Protein AF-0000000072265778 (afdb_homodimer)

Organism: Cereibacter sphaeroides (strain ATCC 17023 / DSM 158 / JCM 6121 / CCUG 31486 / LMG 2827 / NBRC 12203 / NCIMB 8253 / ATH 2.4.1.) (NCBI:txid272943)

InterPro domains:
  IPR001845 HTH ArsR-type DNA-binding domain [SM00418] (33-115)
  IPR002577 Helix-turn-helix, HxlR type [PF01638] (37-123)
  IPR002577 Helix-turn-helix, HxlR type [PS51118] (21-127)
  IPR036388 Winged helix-like DNA-binding domain superfamily [G3DSA:1.10.10.10] (25-127)
  IPR036390 Winged helix DNA-binding domain superfamily [SSF46785] (27-123)

Foldseek 3Di:
DDDPPPCPPPPDPVVVVVCQDPNCPHPVNVVVVLCVLQDDDCSVLVLVVQVVPPKAFLVVSPVSDPPDDSVRSVVNQVSNVVVVQKDWDWPPDVVTDIIIHGDPVVVVCVVVVVVVVVVVVVVVVVD/DDDPPPCPVPPDPVVVVVCQDPNCPHPVNVVVVLCVLQDDDCSVLVLVVQVVPPKAFLVVSPVSDPPDDSVRSVVNQVSNVVVVQKDWDWPPDVVTDIIIHGDPVVVVCVVVVVVVVVVVVVVVVVD

Sequence (254 aa):
MMDPSRTHKKVPVAELDRSACLGPDGAVAQVARCLKMISGRWKLPILFRLYADGMQRSSLLLRDIPDVSQKMLTQHLRELEDDGLVRRTDFGEKPPRVEYRLTDRGEALMPVLLAARQFSEEHDRAVMMDPSRTHKKVPVAELDRSACLGPDGAVAQVARCLKMISGRWKLPILFRLYADGMQRSSLLLRDIPDVSQKMLTQHLRELEDDGLVRRTDFGEKPPRVEYRLTDRGEALMPVLLAARQFSEEHDRAV

pLDDT: mean 85.02, std 20.23, range [30.31, 98.44]

Nearest PDB structures (foldseek):
  1z7u-assembly1_B  TM=9.572E-01  e=1.491E-08  Enterococcus faecalis V583
  7bze-assembly1_A-2  TM=9.303E-01  e=4.591E-08  Bacillus subtilis subsp. subtilis str. 168
  2hzt-assembly1_B  TM=8.847E-01  e=6.274E-08  Bacillus subtilis
  4a5n-assembly2_D  TM=9.188E-01  e=8.574E-08  Bacillus subtilis
  7bzg-assembly3_J  TM=8.133E-01  e=3.576E-08  Bacillus subtilis subsp. subtilis str. 168

Structure (mmCIF, N/CA/C/O backbone):
data_AF-0000000072265778-model_v1
#
loop_
_entity.id
_entity.type
_entity.pdbx_description
1 polymer 'Transcriptional regulator, HxlR family'
#
loop_
_atom_site.group_PDB
_atom_site.id
_atom_site.type_symbol
_atom_site.label_atom_id
_atom_site.label_alt_id
_atom_site.label_comp_id
_atom_site.label_asym_id
_atom_site.label_entity_id
_atom_site.label_seq_id
_atom_site.pdbx_PDB_ins_code
_atom_site.Cartn_x
_atom_site.Cartn_y
_atom_site.Cartn_z
_atom_site.occupancy
_atom_site.B_iso_or_equiv
_atom_site.auth_seq_id
_atom_site.auth_comp_id
_atom_site.auth_asym_id
_atom_site.auth_atom_id
_atom_site.pdbx_PDB_model_num
ATOM 1 N N . MET A 1 1 ? 42.219 -33.406 -25.141 1 30.69 1 MET A N 1
ATOM 2 C CA . MET A 1 1 ? 41.812 -32.719 -23.922 1 30.69 1 MET A CA 1
ATOM 3 C C . MET A 1 1 ? 40.656 -31.75 -24.188 1 30.69 1 MET A C 1
ATOM 5 O O . MET A 1 1 ? 40.781 -30.859 -25.016 1 30.69 1 MET A O 1
ATOM 9 N N . MET A 1 2 ? 39.344 -32.219 -24.094 1 33.22 2 MET A N 1
ATOM 10 C CA . MET A 1 2 ? 38.125 -31.578 -24.562 1 33.22 2 MET A CA 1
ATOM 11 C C . MET A 1 2 ? 37.844 -30.281 -23.797 1 33.22 2 MET A C 1
ATOM 13 O O . MET A 1 2 ? 38.125 -30.188 -22.609 1 33.22 2 MET A O 1
ATOM 17 N N . ASP A 1 3 ? 37.938 -29.062 -24.375 1 36.84 3 ASP A N 1
ATOM 18 C CA . ASP A 1 3 ? 37.812 -27.688 -23.859 1 36.84 3 ASP A CA 1
ATOM 19 C C . ASP A 1 3 ? 36.438 -27.484 -23.172 1 36.84 3 ASP A C 1
ATOM 21 O O . ASP A 1 3 ? 35.406 -27.75 -23.766 1 36.84 3 ASP A O 1
ATOM 25 N N . PRO A 1 4 ? 36.219 -27.719 -21.766 1 38.94 4 PRO A N 1
ATOM 26 C CA . PRO A 1 4 ? 35.031 -27.531 -20.938 1 38.94 4 PRO A CA 1
ATOM 27 C C . PRO A 1 4 ? 34.406 -26.156 -21.094 1 38.94 4 PRO A C 1
ATOM 29 O O . PRO A 1 4 ? 33.594 -25.734 -20.266 1 38.94 4 PRO A O 1
ATOM 32 N N . SER A 1 5 ? 34.844 -25.359 -21.938 1 34.22 5 SER A N 1
ATOM 33 C CA . SER A 1 5 ? 34.5 -23.938 -21.984 1 34.22 5 SER A CA 1
ATOM 34 C C . SER A 1 5 ? 32.969 -23.75 -22.078 1 34.22 5 SER A C 1
ATOM 36 O O . SER A 1 5 ? 32.469 -22.641 -21.906 1 34.22 5 SER A O 1
ATOM 38 N N . ARG A 1 6 ? 32.219 -24.531 -22.844 1 30.88 6 ARG A N 1
ATOM 39 C CA . ARG A 1 6 ? 30.938 -24.109 -23.406 1 30.88 6 ARG A CA 1
ATOM 40 C C . ARG A 1 6 ? 29.859 -24.078 -22.312 1 30.88 6 ARG A C 1
ATOM 42 O O . ARG A 1 6 ? 28.672 -24.078 -22.625 1 30.88 6 ARG A O 1
ATOM 49 N N . THR A 1 7 ? 30.094 -24.453 -21.047 1 30.34 7 THR A N 1
ATOM 50 C CA . THR A 1 7 ? 28.906 -24.547 -20.203 1 30.34 7 THR A CA 1
ATOM 51 C C . THR A 1 7 ? 28.25 -23.172 -20.047 1 30.34 7 THR A C 1
ATOM 53 O O . THR A 1 7 ? 28.641 -22.391 -19.188 1 30.34 7 THR A O 1
ATOM 56 N N . HIS A 1 8 ? 28.172 -22.359 -21 1 30.31 8 HIS A N 1
ATOM 57 C CA . HIS A 1 8 ? 27.359 -21.156 -20.875 1 30.31 8 HIS A CA 1
ATOM 58 C C . HIS A 1 8 ? 26 -21.484 -20.25 1 30.31 8 HIS A C 1
ATOM 60 O O . HIS A 1 8 ? 25.078 -21.859 -20.969 1 30.31 8 HIS A O 1
ATOM 66 N N . LYS A 1 9 ? 26.031 -22.078 -19.125 1 33.75 9 LYS A N 1
ATOM 67 C CA . LYS A 1 9 ? 24.781 -22.359 -18.422 1 33.75 9 LYS A CA 1
ATOM 68 C C . LYS A 1 9 ? 23.797 -21.219 -18.562 1 33.75 9 LYS A C 1
ATOM 70 O O . LYS A 1 9 ? 24.125 -20.062 -18.234 1 33.75 9 LYS A O 1
ATOM 75 N N . LYS A 1 10 ? 22.812 -21.156 -19.5 1 36.16 10 LYS A N 1
ATOM 76 C CA . LYS A 1 10 ? 21.641 -20.312 -19.688 1 36.16 10 LYS A CA 1
ATOM 77 C C . LYS A 1 10 ? 21.047 -19.891 -18.344 1 36.16 10 LYS A C 1
ATOM 79 O O . LYS A 1 10 ? 20.656 -20.734 -17.531 1 36.16 10 LYS A O 1
ATOM 84 N N . VAL A 1 11 ? 21.625 -19.016 -17.609 1 40.12 11 VAL A N 1
ATOM 85 C CA . VAL A 1 11 ? 20.906 -18.344 -16.516 1 40.12 11 VAL A CA 1
ATOM 86 C C . VAL A 1 11 ? 19.438 -18.172 -16.891 1 40.12 11 VAL A C 1
ATOM 88 O O . VAL A 1 11 ? 19.109 -17.469 -17.844 1 40.12 11 VAL A O 1
ATOM 91 N N . PRO A 1 12 ? 18.5 -19.109 -16.891 1 38.66 12 PRO A N 1
ATOM 92 C CA . PRO A 1 12 ? 17.141 -19.078 -17.453 1 38.66 12 PRO A CA 1
ATOM 93 C C . PRO A 1 12 ? 16.438 -17.75 -17.188 1 38.66 12 PRO A C 1
ATOM 95 O O . PRO A 1 12 ? 16.656 -17.109 -16.156 1 38.66 12 PRO A O 1
ATOM 98 N N . VAL A 1 13 ? 16.016 -16.984 -18.297 1 42.56 13 VAL A N 1
ATOM 99 C CA . VAL A 1 13 ? 15.156 -15.812 -18.328 1 42.56 13 VAL A CA 1
ATOM 100 C C . VAL A 1 13 ? 14.281 -15.781 -17.078 1 42.56 13 VAL A C 1
ATOM 102 O O . VAL A 1 13 ? 13.898 -14.703 -16.609 1 42.56 13 VAL A O 1
ATOM 105 N N . ALA A 1 14 ? 13.992 -17.016 -16.703 1 53.72 14 ALA A N 1
ATOM 106 C CA . ALA A 1 14 ? 13.094 -17.172 -15.562 1 53.72 14 ALA A CA 1
ATOM 107 C C . ALA A 1 14 ? 13.742 -16.641 -14.281 1 53.72 14 ALA A C 1
ATOM 109 O O . ALA A 1 14 ? 13.07 -16.047 -13.438 1 53.72 14 ALA A O 1
ATOM 110 N N . GLU A 1 15 ? 15.109 -16.969 -14.141 1 53.69 15 GLU A N 1
ATOM 111 C CA . GLU A 1 15 ? 15.797 -16.547 -12.93 1 53.69 15 GLU A CA 1
ATOM 112 C C . GLU A 1 15 ? 15.953 -15.023 -12.891 1 53.69 15 GLU A C 1
ATOM 114 O O . GLU A 1 15 ? 15.773 -14.398 -11.844 1 53.69 15 GLU A O 1
ATOM 119 N N . LEU A 1 16 ? 16.531 -14.484 -14 1 52.44 16 LEU A N 1
ATOM 120 C CA . LEU A 1 16 ? 16.656 -13.031 -14.078 1 52.44 16 LEU A CA 1
ATOM 121 C C . LEU A 1 16 ? 15.32 -12.359 -13.781 1 52.44 16 LEU A C 1
ATOM 123 O O . LEU A 1 16 ? 15.266 -11.344 -13.086 1 52.44 16 LEU A O 1
ATOM 127 N N . ASP A 1 17 ? 14.375 -13.109 -14.281 1 62.78 17 ASP A N 1
ATOM 128 C CA . ASP A 1 17 ? 13.039 -12.562 -14.055 1 62.78 17 ASP A CA 1
ATOM 129 C C . ASP A 1 17 ? 12.633 -12.695 -12.586 1 62.78 17 ASP A C 1
ATOM 131 O O . ASP A 1 17 ? 12.078 -11.758 -12.008 1 62.78 17 ASP A O 1
ATOM 135 N N . ARG A 1 18 ? 13.367 -13.742 -12.094 1 73.75 18 ARG A N 1
ATOM 136 C CA . ARG A 1 18 ? 13.023 -13.961 -10.695 1 73.75 18 ARG A CA 1
ATOM 137 C C . ARG A 1 18 ? 13.703 -12.938 -9.789 1 73.75 18 ARG A C 1
ATOM 139 O O . ARG A 1 18 ? 13.094 -12.414 -8.859 1 73.75 18 ARG A O 1
ATOM 146 N N . SER A 1 19 ? 15.039 -12.758 -10.117 1 75.81 19 SER A N 1
ATOM 147 C CA . SER A 1 19 ? 15.766 -11.773 -9.32 1 75.81 19 SER A CA 1
ATOM 148 C C . SER A 1 19 ? 15.172 -10.375 -9.492 1 75.81 19 SER A C 1
ATOM 150 O O . SER A 1 19 ? 15.117 -9.602 -8.531 1 75.81 19 SER A O 1
ATOM 152 N N . ALA A 1 20 ? 14.719 -10.133 -10.633 1 79.44 20 ALA A N 1
ATOM 153 C CA . ALA A 1 20 ? 14.102 -8.836 -10.914 1 79.44 20 ALA A CA 1
ATOM 154 C C . ALA A 1 20 ? 12.789 -8.68 -10.156 1 79.44 20 ALA A C 1
ATOM 156 O O . ALA A 1 20 ? 12.414 -7.566 -9.781 1 79.44 20 ALA A O 1
ATOM 157 N N . CYS A 1 21 ? 12.281 -9.766 -9.859 1 85.62 21 CYS A N 1
ATOM 158 C CA . CYS A 1 21 ? 10.977 -9.703 -9.203 1 85.62 21 CYS A CA 1
ATOM 159 C C . CYS A 1 21 ? 11.109 -9.898 -7.699 1 85.62 21 CYS A C 1
ATOM 161 O O . CYS A 1 21 ? 10.594 -9.102 -6.918 1 85.62 21 CYS A O 1
ATOM 163 N N . LEU A 1 22 ? 11.953 -10.906 -7.328 1 87.56 22 LEU A N 1
ATOM 164 C CA . LEU A 1 22 ? 11.898 -11.344 -5.938 1 87.56 22 LEU A CA 1
ATOM 165 C C . LEU A 1 22 ? 13.211 -11.055 -5.223 1 87.56 22 LEU A C 1
ATOM 167 O O . LEU A 1 22 ? 13.336 -11.297 -4.02 1 87.56 22 LEU A O 1
ATOM 171 N N . GLY A 1 23 ? 14.148 -10.57 -5.949 1 83.94 23 GLY A N 1
ATOM 172 C CA . GLY A 1 23 ? 15.422 -10.219 -5.348 1 83.94 23 GLY A CA 1
ATOM 173 C C . GLY A 1 23 ? 15.32 -9.047 -4.387 1 83.94 23 GLY A C 1
ATOM 174 O O . GLY A 1 23 ? 14.258 -8.438 -4.25 1 83.94 23 GLY A O 1
ATOM 175 N N . PRO A 1 24 ? 16.438 -8.688 -3.631 1 84.5 24 PRO A N 1
ATOM 176 C CA . PRO A 1 24 ? 16.438 -7.605 -2.641 1 84.5 24 PRO A CA 1
ATOM 177 C C . PRO A 1 24 ? 16.125 -6.246 -3.252 1 84.5 24 PRO A C 1
ATOM 179 O O . PRO A 1 24 ? 15.594 -5.367 -2.564 1 84.5 24 PRO A O 1
ATOM 182 N N . ASP A 1 25 ? 16.391 -6.074 -4.453 1 85.5 25 ASP A N 1
ATOM 183 C CA . ASP A 1 25 ? 16.062 -4.82 -5.133 1 85.5 25 ASP A CA 1
ATOM 184 C C . ASP A 1 25 ? 15.031 -5.035 -6.23 1 85.5 25 ASP A C 1
ATOM 186 O O . ASP A 1 25 ? 14.906 -4.219 -7.145 1 85.5 25 ASP A O 1
ATOM 190 N N . GLY A 1 26 ? 14.367 -6.172 -6.086 1 90 26 GLY A N 1
ATOM 191 C CA . GLY A 1 26 ? 13.367 -6.5 -7.094 1 90 26 GLY A CA 1
ATOM 192 C C . GLY A 1 26 ? 12.062 -5.762 -6.902 1 90 26 GLY A C 1
ATOM 193 O O . GLY A 1 26 ? 11.938 -4.918 -6.008 1 90 26 GLY A O 1
ATOM 194 N N . ALA A 1 27 ? 11.133 -6.051 -7.758 1 91.06 27 ALA A N 1
ATOM 195 C CA . ALA A 1 27 ? 9.836 -5.379 -7.777 1 91.06 27 ALA A CA 1
ATOM 196 C C . ALA A 1 27 ? 9.117 -5.531 -6.441 1 91.06 27 ALA A C 1
ATOM 198 O O . ALA A 1 27 ? 8.594 -4.555 -5.898 1 91.06 27 ALA A O 1
ATOM 199 N N . VAL A 1 28 ? 9.164 -6.703 -5.859 1 93.5 28 VAL A N 1
ATOM 200 C CA . VAL A 1 28 ? 8.469 -6.973 -4.605 1 93.5 28 VAL A CA 1
ATOM 201 C C . VAL A 1 28 ? 9.086 -6.145 -3.484 1 93.5 28 VAL A C 1
ATOM 203 O O . VAL A 1 28 ? 8.367 -5.516 -2.703 1 93.5 28 VAL A O 1
ATOM 206 N N . ALA A 1 29 ? 10.375 -6.133 -3.463 1 93.31 29 ALA A N 1
ATOM 207 C CA . ALA A 1 29 ? 11.07 -5.371 -2.428 1 93.31 29 ALA A CA 1
ATOM 208 C C . ALA A 1 29 ? 10.773 -3.879 -2.553 1 93.31 29 ALA A C 1
ATOM 210 O O . ALA A 1 29 ? 10.578 -3.193 -1.547 1 93.31 29 ALA A O 1
ATOM 211 N N . GLN A 1 30 ? 10.766 -3.395 -3.723 1 93.56 30 GLN A N 1
ATOM 212 C CA . GLN A 1 30 ? 10.531 -1.975 -3.965 1 93.56 30 GLN A CA 1
ATOM 213 C C . GLN A 1 30 ? 9.109 -1.582 -3.564 1 93.56 30 GLN A C 1
ATOM 215 O O . GLN A 1 30 ? 8.906 -0.575 -2.881 1 93.56 30 GLN A O 1
ATOM 220 N N . VAL A 1 31 ? 8.172 -2.383 -3.971 1 95.75 31 VAL A N 1
ATOM 221 C CA . VAL A 1 31 ? 6.793 -2.1 -3.598 1 95.75 31 VAL A CA 1
ATOM 222 C C . VAL A 1 31 ? 6.637 -2.197 -2.082 1 95.75 31 VAL A C 1
ATOM 224 O O . VAL A 1 31 ? 5.996 -1.345 -1.463 1 95.75 31 VAL A O 1
ATOM 227 N N . ALA A 1 32 ? 7.258 -3.176 -1.507 1 94.44 32 ALA A N 1
ATOM 228 C CA . ALA A 1 32 ? 7.184 -3.361 -0.06 1 94.44 32 ALA A CA 1
ATOM 229 C C . ALA A 1 32 ? 7.762 -2.156 0.678 1 94.44 32 ALA A C 1
ATOM 231 O O . ALA A 1 32 ? 7.234 -1.742 1.712 1 94.44 32 ALA A O 1
ATOM 232 N N . ARG A 1 33 ? 8.812 -1.64 0.206 1 93.44 33 ARG A N 1
ATOM 233 C CA . ARG A 1 33 ? 9.414 -0.447 0.794 1 93.44 33 ARG A CA 1
ATOM 234 C C . ARG A 1 33 ? 8.445 0.731 0.75 1 93.44 33 ARG A C 1
ATOM 236 O O . ARG A 1 33 ? 8.312 1.467 1.73 1 93.44 33 ARG A O 1
ATOM 243 N N . CYS A 1 34 ? 7.84 0.884 -0.368 1 94.75 34 CYS A N 1
ATOM 244 C CA . CYS A 1 34 ? 6.852 1.946 -0.51 1 94.75 34 CYS A CA 1
ATOM 245 C C . CYS A 1 34 ? 5.715 1.772 0.493 1 94.75 34 CYS A C 1
ATOM 247 O O . CYS A 1 34 ? 5.34 2.721 1.183 1 94.75 34 CYS A O 1
ATOM 249 N N . LEU A 1 35 ? 5.227 0.555 0.593 1 94.38 35 LEU A N 1
ATOM 250 C CA . LEU A 1 35 ? 4.129 0.254 1.508 1 94.38 35 LEU A CA 1
ATOM 251 C C . LEU A 1 35 ? 4.547 0.502 2.953 1 94.38 35 LEU A C 1
ATOM 253 O O . LEU A 1 35 ? 3.764 1.033 3.746 1 94.38 35 LEU A O 1
ATOM 257 N N . LYS A 1 36 ? 5.719 0.218 3.229 1 93.62 36 LYS A N 1
ATOM 258 C CA . LYS A 1 36 ? 6.223 0.407 4.586 1 93.62 36 LYS A CA 1
ATOM 259 C C . LYS A 1 36 ? 6.238 1.885 4.969 1 93.62 36 LYS A C 1
ATOM 261 O O . LYS A 1 36 ? 5.926 2.24 6.105 1 93.62 36 LYS A O 1
ATOM 266 N N . MET A 1 37 ? 6.547 2.723 4.098 1 94.75 37 MET A N 1
ATOM 267 C CA . MET A 1 37 ? 6.645 4.16 4.344 1 94.75 37 MET A CA 1
ATOM 268 C C . MET A 1 37 ? 5.285 4.742 4.711 1 94.75 37 MET A C 1
ATOM 270 O O . MET A 1 37 ? 5.207 5.758 5.406 1 94.75 37 MET A O 1
ATOM 274 N N . ILE A 1 38 ? 4.238 4.012 4.223 1 94.94 38 ILE A N 1
ATOM 275 C CA . ILE A 1 38 ? 2.924 4.613 4.418 1 94.94 38 ILE A CA 1
ATOM 276 C C . ILE A 1 38 ? 2.086 3.734 5.344 1 94.94 38 ILE A C 1
ATOM 278 O O . ILE A 1 38 ? 0.88 3.951 5.492 1 94.94 38 ILE A O 1
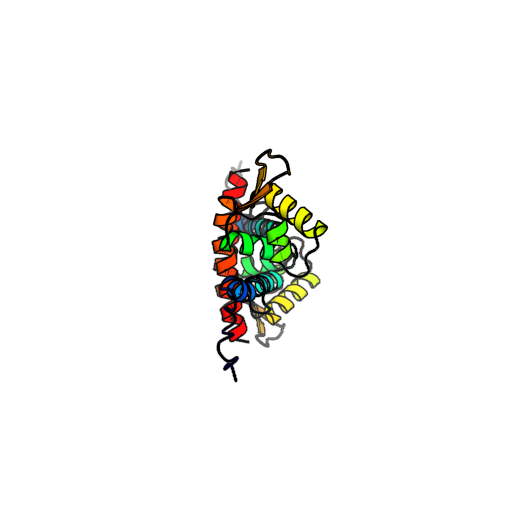ATOM 282 N N . SER A 1 39 ? 2.811 2.754 5.84 1 93 39 SER A N 1
ATOM 283 C CA . SER A 1 39 ? 2.131 1.896 6.805 1 93 39 SER A CA 1
ATOM 284 C C . SER A 1 39 ? 1.983 2.59 8.156 1 93 39 SER A C 1
ATOM 286 O O . SER A 1 39 ? 2.922 3.223 8.641 1 93 39 SER A O 1
ATOM 288 N N . GLY A 1 40 ? 0.795 2.572 8.703 1 93.5 40 GLY A N 1
ATOM 289 C CA . GLY A 1 40 ? 0.424 3.25 9.93 1 93.5 40 GLY A CA 1
ATOM 290 C C . GLY A 1 40 ? -0.922 3.943 9.852 1 93.5 40 GLY A C 1
ATOM 291 O O . GLY A 1 40 ? -1.265 4.527 8.82 1 93.5 40 GLY A O 1
ATOM 292 N N . ARG A 1 41 ? -1.601 3.883 10.898 1 93.31 41 ARG A N 1
ATOM 293 C CA . ARG A 1 41 ? -2.994 4.312 10.914 1 93.31 41 ARG A CA 1
ATOM 294 C C . ARG A 1 41 ? -3.119 5.785 10.539 1 93.31 41 ARG A C 1
ATOM 296 O O . ARG A 1 41 ? -4.094 6.184 9.891 1 93.31 41 ARG A O 1
ATOM 303 N N . TRP A 1 42 ? -2.117 6.508 10.836 1 97.12 42 TRP A N 1
ATOM 304 C CA . TRP A 1 42 ? -2.307 7.953 10.773 1 97.12 42 TRP A CA 1
ATOM 305 C C . TRP A 1 42 ? -1.519 8.555 9.609 1 97.12 42 TRP A C 1
ATOM 307 O O . TRP A 1 42 ? -1.67 9.734 9.289 1 97.12 42 TRP A O 1
ATOM 317 N N . LYS A 1 43 ? -0.731 7.75 8.93 1 97.25 43 LYS A N 1
ATOM 318 C CA . LYS A 1 43 ? 0.147 8.289 7.898 1 97.25 43 LYS A CA 1
ATOM 319 C C . LYS A 1 43 ? -0.648 8.711 6.668 1 97.25 43 LYS A C 1
ATOM 321 O O . LYS A 1 43 ? -0.402 9.781 6.098 1 97.25 43 LYS A O 1
ATOM 326 N N . LEU A 1 44 ? -1.595 7.938 6.293 1 97.06 44 LEU A N 1
ATOM 327 C CA . LEU A 1 44 ? -2.391 8.297 5.125 1 97.06 44 LEU A CA 1
ATOM 328 C C . LEU A 1 44 ? -3.23 9.539 5.398 1 97.06 44 LEU A C 1
ATOM 330 O O . LEU A 1 44 ? -3.23 10.484 4.602 1 97.06 44 LEU A O 1
ATOM 334 N N . PRO A 1 45 ? -3.926 9.641 6.543 1 96.5 45 PRO A N 1
ATOM 335 C CA . PRO A 1 45 ? -4.652 10.875 6.832 1 96.5 45 PRO A CA 1
ATOM 336 C C . PRO A 1 45 ? -3.75 12.109 6.824 1 96.5 45 PRO A C 1
ATOM 338 O O . PRO A 1 45 ? -4.125 13.156 6.285 1 96.5 45 PRO A O 1
ATOM 341 N N . ILE A 1 46 ? -2.576 11.938 7.363 1 97.31 46 ILE A N 1
ATOM 342 C CA . ILE A 1 46 ? -1.627 13.047 7.414 1 97.31 46 ILE A CA 1
ATOM 343 C C . ILE A 1 46 ? -1.228 13.445 5.996 1 97.31 46 ILE A C 1
ATOM 345 O O . ILE A 1 46 ? -1.285 14.625 5.637 1 97.31 46 ILE A O 1
ATOM 349 N N . LEU A 1 47 ? -0.878 12.492 5.195 1 97.38 47 LEU A N 1
ATOM 350 C CA . LEU A 1 47 ? -0.426 12.75 3.834 1 97.38 47 LEU A CA 1
ATOM 351 C C . LEU A 1 47 ? -1.521 13.422 3.014 1 97.38 47 LEU A C 1
ATOM 353 O O . LEU A 1 47 ? -1.256 14.391 2.293 1 97.38 47 LEU A O 1
ATOM 357 N N . PHE A 1 48 ? -2.717 12.969 3.146 1 95.69 48 PHE A N 1
ATOM 358 C CA . PHE A 1 48 ? -3.805 13.523 2.348 1 95.69 48 PHE A CA 1
ATOM 359 C C . PHE A 1 48 ? -4.152 14.93 2.809 1 95.69 48 PHE A C 1
ATOM 361 O O . PHE A 1 48 ? -4.512 15.781 1.996 1 95.69 48 PHE A O 1
ATOM 368 N N . ARG A 1 49 ? -4.082 15.18 4.082 1 94.5 49 ARG A N 1
ATOM 369 C CA . ARG A 1 49 ? -4.34 16.531 4.578 1 94.5 49 ARG A CA 1
ATOM 370 C C . ARG A 1 49 ? -3.275 17.5 4.09 1 94.5 49 ARG A C 1
ATOM 372 O O . ARG A 1 49 ? -3.596 18.609 3.643 1 94.5 49 ARG A O 1
ATOM 379 N N . LEU A 1 50 ? -2.041 17.062 4.129 1 95.88 50 LEU A N 1
ATOM 380 C CA . LEU A 1 50 ? -0.957 17.922 3.66 1 95.88 50 LEU A CA 1
ATOM 381 C C . LEU A 1 50 ? -1.045 18.125 2.152 1 95.88 50 LEU A C 1
ATOM 383 O O . LEU A 1 50 ? -0.707 19.203 1.65 1 95.88 50 LEU A O 1
ATOM 387 N N . TYR A 1 51 ? -1.476 17.125 1.508 1 94.44 51 TYR A N 1
ATOM 388 C CA . TYR A 1 51 ? -1.646 17.219 0.062 1 94.44 51 TYR A CA 1
ATOM 389 C C . TYR A 1 51 ? -2.746 18.219 -0.292 1 94.44 51 TYR A C 1
ATOM 391 O O . TYR A 1 51 ? -2.596 19.016 -1.22 1 94.44 51 TYR A O 1
ATOM 399 N N . ALA A 1 52 ? -3.797 18.219 0.418 1 90.81 52 ALA A N 1
ATOM 400 C CA . ALA A 1 52 ? -4.965 19.062 0.137 1 90.81 52 ALA A CA 1
ATOM 401 C C . ALA A 1 52 ? -4.723 20.5 0.556 1 90.81 52 ALA A C 1
ATOM 403 O O . ALA A 1 52 ? -5.086 21.438 -0.167 1 90.81 52 ALA A O 1
ATOM 404 N N . ASP A 1 53 ? -4.059 20.719 1.718 1 89.12 53 ASP A N 1
ATOM 405 C CA . ASP A 1 53 ? -4.051 22.047 2.32 1 89.12 53 ASP A CA 1
ATOM 406 C C . ASP A 1 53 ? -2.652 22.656 2.285 1 89.12 53 ASP A C 1
ATOM 408 O O . ASP A 1 53 ? -2.473 23.828 2.621 1 89.12 53 ASP A O 1
ATOM 412 N N . GLY A 1 54 ? -1.768 21.812 1.814 1 90.88 54 GLY A N 1
ATOM 413 C CA . GLY A 1 54 ? -0.408 22.312 1.789 1 90.88 54 GLY A CA 1
ATOM 414 C C . GLY A 1 54 ? 0.253 22.328 3.154 1 90.88 54 GLY A C 1
ATOM 415 O O . GLY A 1 54 ? 0.128 21.359 3.914 1 90.88 54 GLY A O 1
ATOM 416 N N . MET A 1 55 ? 0.88 23.422 3.453 1 89.31 55 MET A N 1
ATOM 417 C CA . MET A 1 55 ? 1.617 23.547 4.707 1 89.31 55 MET A CA 1
ATOM 418 C C . MET A 1 55 ? 0.663 23.672 5.891 1 89.31 55 MET A C 1
ATOM 420 O O . MET A 1 55 ? -0.287 24.453 5.84 1 89.31 55 MET A O 1
ATOM 424 N N . GLN A 1 56 ? 0.938 22.859 7.02 1 93.25 56 GLN A N 1
ATOM 425 C CA . GLN A 1 56 ? 0.063 22.875 8.188 1 93.25 56 GLN A CA 1
ATOM 426 C C . GLN A 1 56 ? 0.867 22.781 9.477 1 93.25 56 GLN A C 1
ATOM 428 O O . GLN A 1 56 ? 1.908 22.125 9.516 1 93.25 56 GLN A O 1
ATOM 433 N N . ARG A 1 57 ? 0.332 23.438 10.445 1 94.56 57 ARG A N 1
ATOM 434 C CA . ARG A 1 57 ? 0.875 23.234 11.781 1 94.56 57 ARG A CA 1
ATOM 435 C C . ARG A 1 57 ? 0.299 21.969 12.43 1 94.56 57 ARG A C 1
ATOM 437 O O . ARG A 1 57 ? -0.748 21.484 12.008 1 94.56 57 ARG A O 1
ATOM 444 N N . SER A 1 58 ? 1.054 21.469 13.453 1 95.06 58 SER A N 1
ATOM 445 C CA . SER A 1 58 ? 0.625 20.25 14.141 1 95.06 58 SER A CA 1
ATOM 446 C C . SER A 1 58 ? -0.761 20.422 14.75 1 95.06 58 SER A C 1
ATOM 448 O O . SER A 1 58 ? -1.567 19.484 14.742 1 95.06 58 SER A O 1
ATOM 450 N N . SER A 1 59 ? -1.045 21.625 15.227 1 94.38 59 SER A N 1
ATOM 451 C CA . SER A 1 59 ? -2.334 21.891 15.859 1 94.38 59 SER A CA 1
ATOM 452 C C . SER A 1 59 ? -3.477 21.766 14.852 1 94.38 59 SER A C 1
ATOM 454 O O . SER A 1 59 ? -4.535 21.219 15.18 1 94.38 59 SER A O 1
ATOM 456 N N . LEU A 1 60 ? -3.291 22.234 13.68 1 93.19 60 LEU A N 1
ATOM 457 C CA . LEU A 1 60 ? -4.305 22.141 12.633 1 93.19 60 LEU A CA 1
ATOM 458 C C . LEU A 1 60 ? -4.484 20.688 12.188 1 93.19 60 LEU A C 1
ATOM 460 O O . LEU A 1 60 ? -5.609 20.234 11.969 1 93.19 60 LEU A O 1
ATOM 464 N N . LEU A 1 61 ? -3.4 19.953 12.047 1 95.25 61 LEU A N 1
ATOM 465 C CA . LEU A 1 61 ? -3.486 18.531 11.711 1 95.25 61 LEU A CA 1
ATOM 466 C C . LEU A 1 61 ? -4.258 17.766 12.773 1 95.25 61 LEU A C 1
ATOM 468 O O . LEU A 1 61 ? -5.105 16.922 12.445 1 95.25 61 LEU A O 1
ATOM 472 N N . LEU A 1 62 ? -3.967 18.094 14.016 1 95.75 62 LEU A N 1
ATOM 473 C CA . LEU A 1 62 ? -4.637 17.438 15.125 1 95.75 62 LEU A CA 1
ATOM 474 C C . LEU A 1 62 ? -6.137 17.703 15.094 1 95.75 62 LEU A C 1
ATOM 476 O O . LEU A 1 62 ? -6.938 16.797 15.359 1 95.75 62 LEU A O 1
ATOM 480 N N . ARG A 1 63 ? -6.512 18.859 14.719 1 92.94 63 ARG A N 1
ATOM 481 C CA . ARG A 1 63 ? -7.914 19.25 14.633 1 92.94 63 ARG A CA 1
ATOM 482 C C . ARG A 1 63 ? -8.602 18.562 13.461 1 92.94 63 ARG A C 1
ATOM 484 O O . ARG A 1 63 ? -9.75 18.125 13.57 1 92.94 63 ARG A O 1
ATOM 491 N N . ASP A 1 64 ? -7.871 18.438 12.375 1 91.25 64 ASP A N 1
ATOM 492 C CA . ASP A 1 64 ? -8.461 18.016 11.102 1 91.25 64 ASP A CA 1
ATOM 493 C C . ASP A 1 64 ? -8.484 16.5 10.984 1 91.25 64 ASP A C 1
ATOM 495 O O . ASP A 1 64 ? -9.164 15.945 10.117 1 91.25 64 ASP A O 1
ATOM 499 N N . ILE A 1 65 ? -7.75 15.781 11.789 1 93.62 65 ILE A N 1
ATOM 500 C CA . ILE A 1 65 ? -7.719 14.328 11.789 1 93.62 65 ILE A CA 1
ATOM 501 C C . ILE A 1 65 ? -8.367 13.789 13.062 1 93.62 65 ILE A C 1
ATOM 503 O O . ILE A 1 65 ? -7.699 13.648 14.086 1 93.62 65 ILE A O 1
ATOM 507 N N . PRO A 1 66 ? -9.594 13.398 12.875 1 90.56 66 PRO A N 1
ATOM 508 C CA . PRO A 1 66 ? -10.32 12.961 14.078 1 90.56 66 PRO A CA 1
ATOM 509 C C . PRO A 1 66 ? -9.711 11.711 14.703 1 90.56 66 PRO A C 1
ATOM 511 O O . PRO A 1 66 ? -9.242 10.82 13.984 1 90.56 66 PRO A O 1
ATOM 514 N N . ASP A 1 67 ? -9.656 11.695 16.062 1 93.62 67 ASP A N 1
ATOM 515 C CA . ASP A 1 67 ? -9.352 10.523 16.891 1 93.62 67 ASP A CA 1
ATOM 516 C C . ASP A 1 67 ? -7.84 10.312 17 1 93.62 67 ASP A C 1
ATOM 518 O O . ASP A 1 67 ? -7.387 9.422 17.734 1 93.62 67 ASP A O 1
ATOM 522 N N . VAL A 1 68 ? -7.062 11.109 16.312 1 96.44 68 VAL A N 1
ATOM 523 C CA . VAL A 1 68 ? -5.617 10.969 16.469 1 96.44 68 VAL A CA 1
ATOM 524 C C . VAL A 1 68 ? -5.164 11.648 17.75 1 96.44 68 VAL A C 1
ATOM 526 O O . VAL A 1 68 ? -5.648 12.734 18.094 1 96.44 68 VAL A O 1
ATOM 529 N N . SER A 1 69 ? -4.312 11.055 18.484 1 97.56 69 SER A N 1
ATOM 530 C CA . SER A 1 69 ? -3.688 11.695 19.641 1 97.56 69 SER A CA 1
ATOM 531 C C . SER A 1 69 ? -2.467 12.508 19.219 1 97.56 69 SER A C 1
ATOM 533 O O . SER A 1 69 ? -1.857 12.234 18.188 1 97.56 69 SER A O 1
ATOM 535 N N . GLN A 1 70 ? -2.1 13.406 20.109 1 97.06 70 GLN A N 1
ATOM 536 C CA . GLN A 1 70 ? -0.907 14.219 19.875 1 97.06 70 GLN A CA 1
ATOM 537 C C . GLN A 1 70 ? 0.337 13.336 19.766 1 97.06 70 GLN A C 1
ATOM 539 O O . GLN A 1 70 ? 1.206 13.586 18.922 1 97.06 70 GLN A O 1
ATOM 544 N N . LYS A 1 71 ? 0.398 12.383 20.547 1 98 71 LYS A N 1
ATOM 545 C CA . LYS A 1 71 ? 1.554 11.492 20.547 1 98 71 LYS A CA 1
ATOM 546 C C . LYS A 1 71 ? 1.689 10.766 19.219 1 98 71 LYS A C 1
ATOM 548 O O . LYS A 1 71 ? 2.77 10.742 18.625 1 98 71 LYS A O 1
ATOM 553 N N . MET A 1 72 ? 0.583 10.195 18.766 1 98.31 72 MET A N 1
ATOM 554 C CA . MET A 1 72 ? 0.598 9.422 17.516 1 98.31 72 MET A CA 1
ATOM 555 C C . MET A 1 72 ? 0.826 10.328 16.312 1 98.31 72 MET A C 1
ATOM 557 O O . MET A 1 72 ? 1.511 9.945 15.367 1 98.31 72 MET A O 1
ATOM 561 N N . LEU A 1 73 ? 0.236 11.5 16.359 1 98.06 73 LEU A N 1
ATOM 562 C CA . LEU A 1 73 ? 0.481 12.469 15.297 1 98.06 73 LEU A CA 1
ATOM 563 C C . LEU A 1 73 ? 1.965 12.805 15.195 1 98.06 73 LEU A C 1
ATOM 565 O O . LEU A 1 73 ? 2.555 12.734 14.117 1 98.06 73 LEU A O 1
ATOM 569 N N . THR A 1 74 ? 2.574 13.141 16.312 1 97.81 74 THR A N 1
ATOM 570 C CA . THR A 1 74 ? 3.986 13.5 16.344 1 97.81 74 THR A CA 1
ATOM 571 C C . THR A 1 74 ? 4.855 12.344 15.867 1 97.81 74 THR A C 1
ATOM 573 O O . THR A 1 74 ? 5.777 12.539 15.078 1 97.81 74 THR A O 1
ATOM 576 N N . GLN A 1 75 ? 4.562 11.164 16.297 1 98.38 75 GLN A N 1
ATOM 577 C CA . GLN A 1 75 ? 5.316 9.977 15.914 1 98.38 75 GLN A CA 1
ATOM 578 C C . GLN A 1 75 ? 5.242 9.734 14.406 1 98.38 75 GLN A C 1
ATOM 580 O O . GLN A 1 75 ? 6.266 9.492 13.766 1 98.38 75 GLN A O 1
ATOM 585 N N . HIS A 1 76 ? 4.051 9.852 13.852 1 98.44 76 HIS A N 1
ATOM 586 C CA . HIS A 1 76 ? 3.889 9.562 12.43 1 98.44 76 HIS A CA 1
ATOM 587 C C . HIS A 1 76 ? 4.477 10.68 11.578 1 98.44 76 HIS A C 1
ATOM 589 O O . HIS A 1 76 ? 5.027 10.414 10.5 1 98.44 76 HIS A O 1
ATOM 595 N N . LEU A 1 77 ? 4.41 11.922 12.062 1 98.19 77 LEU A N 1
ATOM 596 C CA . LEU A 1 77 ? 5.066 13.023 11.375 1 98.19 77 LEU A CA 1
ATOM 597 C C . LEU A 1 77 ? 6.578 12.812 11.336 1 98.19 77 LEU A C 1
ATOM 599 O O . LEU A 1 77 ? 7.219 13.031 10.305 1 98.19 77 LEU A O 1
ATOM 603 N N . ARG A 1 78 ? 7.117 12.375 12.438 1 98.19 78 ARG A N 1
ATOM 604 C CA . ARG A 1 78 ? 8.547 12.102 12.5 1 98.19 78 ARG A CA 1
ATOM 605 C C . ARG A 1 78 ? 8.938 10.977 11.547 1 98.19 78 ARG A C 1
ATOM 607 O O . ARG A 1 78 ? 9.938 11.078 10.828 1 98.19 78 ARG A O 1
ATOM 614 N N . GLU A 1 79 ? 8.227 9.914 11.539 1 98.12 79 GLU A N 1
ATOM 615 C CA . GLU A 1 79 ? 8.508 8.789 10.648 1 98.12 79 GLU A CA 1
ATOM 616 C C . GLU A 1 79 ? 8.414 9.211 9.18 1 98.12 79 GLU A C 1
ATOM 618 O O . GLU A 1 79 ? 9.234 8.812 8.359 1 98.12 79 GLU A O 1
ATOM 623 N N . LEU A 1 80 ? 7.395 10.016 8.867 1 98.12 80 LEU A N 1
ATOM 624 C CA . LEU A 1 80 ? 7.227 10.516 7.504 1 98.12 80 LEU A CA 1
ATOM 625 C C . LEU A 1 80 ? 8.375 11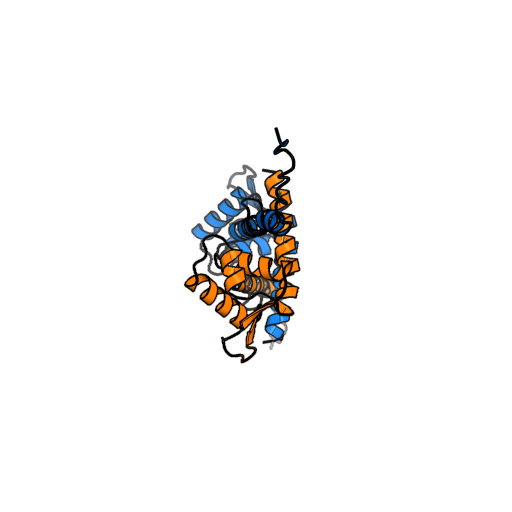.445 7.121 1 98.12 80 LEU A C 1
ATOM 627 O O . LEU A 1 80 ? 8.805 11.469 5.965 1 98.12 80 LEU A O 1
ATOM 631 N N . GLU A 1 81 ? 8.812 12.242 8.094 1 98 81 GLU A N 1
ATOM 632 C CA . GLU A 1 81 ? 9.984 13.086 7.875 1 98 81 GLU A CA 1
ATOM 633 C C . GLU A 1 81 ? 11.234 12.242 7.645 1 98 81 GLU A C 1
ATOM 635 O O . GLU A 1 81 ? 12 12.508 6.719 1 98 81 GLU A O 1
ATOM 640 N N . ASP A 1 82 ? 11.438 11.195 8.461 1 97 82 ASP A N 1
ATOM 641 C CA . ASP A 1 82 ? 12.594 10.305 8.352 1 97 82 ASP A CA 1
ATOM 642 C C . ASP A 1 82 ? 12.609 9.602 6.988 1 97 82 ASP A C 1
ATOM 644 O O . ASP A 1 82 ? 13.68 9.336 6.438 1 97 82 ASP A O 1
ATOM 648 N N . ASP A 1 83 ? 11.461 9.359 6.441 1 96.06 83 ASP A N 1
ATOM 649 C CA . ASP A 1 83 ? 11.344 8.688 5.145 1 96.06 83 ASP A CA 1
ATOM 650 C C . ASP A 1 83 ? 11.43 9.695 4 1 96.06 83 ASP A C 1
ATOM 652 O O . ASP A 1 83 ? 11.344 9.32 2.83 1 96.06 83 ASP A O 1
ATOM 656 N N . GLY A 1 84 ? 11.484 10.969 4.348 1 96.38 84 GLY A N 1
ATOM 657 C CA . GLY A 1 84 ? 11.68 12.016 3.361 1 96.38 84 GLY A CA 1
ATOM 658 C C . GLY A 1 84 ? 10.391 12.43 2.668 1 96.38 84 GLY A C 1
ATOM 659 O O . GLY A 1 84 ? 10.43 13.062 1.614 1 96.38 84 GLY A O 1
ATOM 660 N N . LEU A 1 85 ? 9.266 12.094 3.24 1 97.75 85 LEU A N 1
ATOM 661 C CA . LEU A 1 85 ? 7.98 12.375 2.607 1 97.75 85 LEU A CA 1
ATOM 662 C C . LEU A 1 85 ? 7.418 13.711 3.094 1 97.75 85 LEU A C 1
ATOM 664 O O . LEU A 1 85 ? 6.656 14.367 2.379 1 97.75 85 LEU A O 1
ATOM 668 N N . VAL A 1 86 ? 7.777 14.133 4.324 1 98.25 86 VAL A N 1
ATOM 669 C CA . VAL A 1 86 ? 7.293 15.352 4.961 1 98.25 86 VAL A CA 1
ATOM 670 C C . VAL A 1 86 ? 8.477 16.188 5.434 1 98.25 86 VAL A C 1
ATOM 672 O O . VAL A 1 86 ? 9.477 15.656 5.914 1 98.25 86 VAL A O 1
ATOM 675 N N . ARG A 1 87 ? 8.336 17.453 5.246 1 98.19 87 ARG A N 1
ATOM 676 C CA . ARG A 1 87 ? 9.344 18.391 5.727 1 98.19 87 ARG A CA 1
ATOM 677 C C . ARG A 1 87 ? 8.828 19.188 6.93 1 98.19 87 ARG A C 1
ATOM 679 O O . ARG A 1 87 ? 7.719 19.719 6.902 1 98.19 87 ARG A O 1
ATOM 686 N N . ARG A 1 88 ? 9.547 19.109 7.941 1 97.5 88 ARG A N 1
ATOM 687 C CA . ARG A 1 88 ? 9.305 19.938 9.125 1 97.5 88 ARG A CA 1
ATOM 688 C C . ARG A 1 88 ? 10.094 21.234 9.062 1 97.5 88 ARG A C 1
ATOM 690 O O . ARG A 1 88 ? 11.32 21.219 8.953 1 97.5 88 ARG A O 1
ATOM 697 N N . THR A 1 89 ? 9.461 22.391 9.07 1 96.38 89 THR A N 1
ATOM 698 C CA . THR A 1 89 ? 10.117 23.688 9.047 1 96.38 89 THR A CA 1
ATOM 699 C C . THR A 1 89 ? 9.93 24.406 10.375 1 96.38 89 THR A C 1
ATOM 701 O O . THR A 1 89 ? 8.805 24.656 10.805 1 96.38 89 THR A O 1
ATOM 704 N N . ASP A 1 90 ? 11.086 24.734 10.977 1 93.94 90 ASP A N 1
ATOM 705 C CA . ASP A 1 90 ? 11.109 25.516 12.211 1 93.94 90 ASP A CA 1
ATOM 706 C C . ASP A 1 90 ? 11.422 26.984 11.938 1 93.94 90 ASP A C 1
ATOM 708 O O . ASP A 1 90 ? 12.477 27.312 11.398 1 93.94 90 ASP A O 1
ATOM 712 N N . PHE A 1 91 ? 10.555 27.891 12.281 1 92.25 91 PHE A N 1
ATOM 713 C CA . PHE A 1 91 ? 10.719 29.312 11.969 1 92.25 91 PHE A CA 1
ATOM 714 C C . PHE A 1 91 ? 11.469 30.031 13.078 1 92.25 91 PHE A C 1
ATOM 716 O O . PHE A 1 91 ? 11.75 31.234 12.969 1 92.25 91 PHE A O 1
ATOM 723 N N . GLY A 1 92 ? 11.867 29.281 14.086 1 88.5 92 GLY A N 1
ATOM 724 C CA . GLY A 1 92 ? 12.711 29.828 15.141 1 88.5 92 GLY A CA 1
ATOM 725 C C . GLY A 1 92 ? 12.055 30.984 15.891 1 88.5 92 GLY A C 1
ATOM 726 O O . GLY A 1 92 ? 12.75 31.844 16.422 1 88.5 92 GLY A O 1
ATOM 727 N N . GLU A 1 93 ? 10.859 31.062 15.82 1 87.69 93 GLU A N 1
ATOM 728 C CA . GLU A 1 93 ? 10.172 32.156 16.484 1 87.69 93 GLU A CA 1
ATOM 729 C C . GLU A 1 93 ? 9.703 31.766 17.875 1 87.69 93 GLU A C 1
ATOM 731 O O . GLU A 1 93 ? 9.82 30.609 18.266 1 87.69 93 GLU A O 1
ATOM 736 N N . LYS A 1 94 ? 9.586 32.812 18.766 1 84.5 94 LYS A N 1
ATOM 737 C CA . LYS A 1 94 ? 8.945 32.656 20.078 1 84.5 94 LYS A CA 1
ATOM 738 C C . LYS A 1 94 ? 7.535 33.25 20.062 1 84.5 94 LYS A C 1
ATOM 740 O O . LYS A 1 94 ? 7.348 34.438 19.734 1 84.5 94 LYS A O 1
ATOM 745 N N . PRO A 1 95 ? 6.574 32.219 20.344 1 85.88 95 PRO A N 1
ATOM 746 C CA . PRO A 1 95 ? 6.449 30.766 20.562 1 85.88 95 PRO A CA 1
ATOM 747 C C . PRO A 1 95 ? 6.855 29.953 19.344 1 85.88 95 PRO A C 1
ATOM 749 O O . PRO A 1 95 ? 6.762 30.422 18.219 1 85.88 95 PRO A O 1
ATOM 752 N N . PRO A 1 96 ? 7.262 28.781 19.688 1 87.88 96 PRO A N 1
ATOM 753 C CA . PRO A 1 96 ? 7.758 27.953 18.578 1 87.88 96 PRO A CA 1
ATOM 754 C C . PRO A 1 96 ? 6.715 27.75 17.484 1 87.88 96 PRO A C 1
ATOM 756 O O . PRO A 1 96 ? 5.547 27.484 17.781 1 87.88 96 PRO A O 1
ATOM 759 N N . ARG A 1 97 ? 7.078 28.109 16.25 1 90.75 97 ARG A N 1
ATOM 760 C CA . ARG A 1 97 ? 6.23 27.859 15.094 1 90.75 97 ARG A CA 1
ATOM 761 C C . ARG A 1 97 ? 6.848 26.812 14.172 1 90.75 97 ARG A C 1
ATOM 763 O O . ARG A 1 97 ? 7.949 27.016 13.648 1 90.75 97 ARG A O 1
ATOM 770 N N . VAL A 1 98 ? 6.219 25.656 14.125 1 95.19 98 VAL A N 1
ATOM 771 C CA . VAL A 1 98 ? 6.645 24.562 13.258 1 95.19 98 VAL A CA 1
ATOM 772 C C . VAL A 1 98 ? 5.527 24.219 12.273 1 95.19 98 VAL A C 1
ATOM 774 O O . VAL A 1 98 ? 4.352 24.188 12.648 1 95.19 98 VAL A O 1
ATOM 777 N N . GLU A 1 99 ? 5.98 24.062 11.039 1 96.81 99 GLU A N 1
ATOM 778 C CA . GLU A 1 99 ? 5.008 23.672 10.023 1 96.81 99 GLU A CA 1
ATOM 779 C C . GLU A 1 99 ? 5.477 22.453 9.25 1 96.81 99 GLU A C 1
ATOM 781 O O . GLU A 1 99 ? 6.68 22.172 9.18 1 96.81 99 GLU A O 1
ATOM 786 N N . TYR A 1 100 ? 4.527 21.766 8.719 1 98.06 100 TYR A N 1
ATOM 787 C CA . TYR A 1 100 ? 4.785 20.562 7.941 1 98.06 100 TYR A CA 1
ATOM 788 C C . TYR A 1 100 ? 4.227 20.703 6.527 1 98.06 100 TYR A C 1
ATOM 790 O O . TYR A 1 100 ? 3.148 21.266 6.332 1 98.06 100 TYR A O 1
ATOM 798 N N . ARG A 1 101 ? 4.957 20.172 5.586 1 97.88 101 ARG A N 1
ATOM 799 C CA . ARG A 1 101 ? 4.492 20.078 4.203 1 97.88 101 ARG A CA 1
ATOM 800 C C . ARG A 1 101 ? 5.047 18.844 3.52 1 97.88 101 ARG A C 1
ATOM 802 O O . ARG A 1 101 ? 6.031 18.25 3.982 1 97.88 101 ARG A O 1
ATOM 809 N N . LEU A 1 102 ? 4.41 18.5 2.445 1 97.88 102 LEU A N 1
ATOM 810 C CA . LEU A 1 102 ? 4.973 17.422 1.641 1 97.88 102 LEU A CA 1
ATOM 811 C C . LEU A 1 102 ? 6.262 17.859 0.962 1 97.88 102 LEU A C 1
ATOM 813 O O . LEU A 1 102 ? 6.367 19 0.493 1 97.88 102 LEU A O 1
ATOM 817 N N . THR A 1 103 ? 7.25 16.953 1.003 1 97.5 103 THR A N 1
ATOM 818 C CA . THR A 1 103 ? 8.414 17.156 0.146 1 97.5 103 THR A CA 1
ATOM 819 C C . THR A 1 103 ? 8.078 16.828 -1.307 1 97.5 103 THR A C 1
ATOM 821 O O . THR A 1 103 ? 6.961 16.406 -1.613 1 97.5 103 THR A O 1
ATOM 824 N N . ASP A 1 104 ? 9.078 17.109 -2.178 1 95.94 104 ASP A N 1
ATOM 825 C CA . ASP A 1 104 ? 8.922 16.672 -3.561 1 95.94 104 ASP A CA 1
ATOM 826 C C . ASP A 1 104 ? 8.672 15.164 -3.635 1 95.94 104 ASP A C 1
ATOM 828 O O . ASP A 1 104 ? 7.855 14.703 -4.441 1 95.94 104 ASP A O 1
ATOM 832 N N . ARG A 1 105 ? 9.336 14.461 -2.795 1 96.25 105 ARG A N 1
ATOM 833 C CA . ARG A 1 105 ? 9.148 13.016 -2.725 1 96.25 105 ARG A CA 1
ATOM 834 C C . ARG A 1 105 ? 7.746 12.6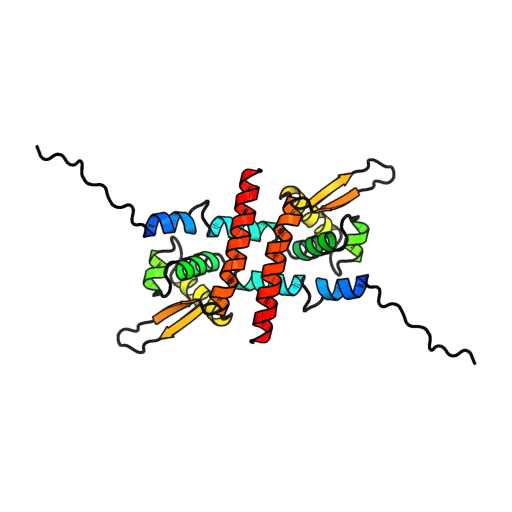72 -2.242 1 96.25 105 ARG A C 1
ATOM 836 O O . ARG A 1 105 ? 7.113 11.75 -2.764 1 96.25 105 ARG A O 1
ATOM 843 N N . GLY A 1 106 ? 7.289 13.367 -1.238 1 97.25 106 GLY A N 1
ATOM 844 C CA . GLY A 1 106 ? 5.922 13.195 -0.774 1 97.25 106 GLY A CA 1
ATOM 845 C C . GLY A 1 106 ? 4.887 13.461 -1.85 1 97.25 106 GLY A C 1
ATOM 846 O O . GLY A 1 106 ? 3.916 12.719 -1.988 1 97.25 106 GLY A O 1
ATOM 847 N N . GLU A 1 107 ? 5.141 14.523 -2.584 1 96.38 107 GLU A N 1
ATOM 848 C CA . GLU A 1 107 ? 4.25 14.867 -3.689 1 96.38 107 GLU A CA 1
ATOM 849 C C . GLU A 1 107 ? 4.266 13.789 -4.77 1 96.38 107 GLU A C 1
ATOM 851 O O . GLU A 1 107 ? 3.229 13.469 -5.352 1 96.38 107 GLU A O 1
ATOM 856 N N . ALA A 1 108 ? 5.441 13.242 -5.012 1 96 108 ALA A N 1
ATOM 857 C CA . ALA A 1 108 ? 5.598 12.219 -6.039 1 96 108 ALA A CA 1
ATOM 858 C C . ALA A 1 108 ? 4.887 10.93 -5.641 1 96 108 ALA A C 1
ATOM 860 O O . ALA A 1 108 ? 4.57 10.094 -6.496 1 96 108 ALA A O 1
ATOM 861 N N . LEU A 1 109 ? 4.621 10.719 -4.355 1 97.06 109 LEU A N 1
ATOM 862 C CA . LEU A 1 109 ? 3.922 9.539 -3.852 1 97.06 109 LEU A CA 1
ATOM 863 C C . LEU A 1 109 ? 2.422 9.648 -4.098 1 97.06 109 LEU A C 1
ATOM 865 O O . LEU A 1 109 ? 1.729 8.633 -4.203 1 97.06 109 LEU A O 1
ATOM 869 N N . MET A 1 110 ? 1.907 10.859 -4.223 1 96.44 110 MET A N 1
ATOM 870 C CA . MET A 1 110 ? 0.465 11.086 -4.238 1 96.44 110 MET A CA 1
ATOM 871 C C . MET A 1 110 ? -0.178 10.438 -5.457 1 96.44 110 MET A C 1
ATOM 873 O O . MET A 1 110 ? -1.245 9.828 -5.348 1 96.44 110 MET A O 1
ATOM 877 N N . PRO A 1 111 ? 0.459 10.477 -6.625 1 96.12 111 PRO A N 1
ATOM 878 C CA . PRO A 1 111 ? -0.139 9.773 -7.762 1 96.12 111 PRO A CA 1
ATOM 879 C C . PRO A 1 111 ? -0.302 8.273 -7.508 1 96.12 111 PRO A C 1
ATOM 881 O O . PRO A 1 111 ? -1.251 7.664 -8 1 96.12 111 PRO A O 1
ATOM 884 N N . VAL A 1 112 ? 0.589 7.684 -6.785 1 97 112 VAL A N 1
ATOM 885 C CA . VAL A 1 112 ? 0.489 6.27 -6.441 1 97 112 VAL A CA 1
ATOM 886 C C . VAL A 1 112 ? -0.726 6.043 -5.543 1 97 112 VAL A C 1
ATOM 888 O O . VAL A 1 112 ? -1.527 5.137 -5.793 1 97 112 VAL A O 1
ATOM 891 N N . LEU A 1 113 ? -0.88 6.875 -4.527 1 97.31 113 LEU A N 1
ATOM 892 C CA . LEU A 1 113 ? -1.992 6.754 -3.59 1 97.31 113 LEU A CA 1
ATOM 893 C C . LEU A 1 113 ? -3.324 7 -4.293 1 97.31 113 LEU A C 1
ATOM 895 O O . LEU A 1 113 ? -4.312 6.32 -4.008 1 97.31 113 LEU A O 1
ATOM 899 N N . LEU A 1 114 ? -3.289 7.953 -5.191 1 95.44 114 LEU A N 1
ATOM 900 C CA . LEU A 1 114 ? -4.508 8.273 -5.926 1 95.44 114 LEU A CA 1
ATOM 901 C C . LEU A 1 114 ? -4.883 7.148 -6.879 1 95.44 114 LEU A C 1
ATOM 903 O O . LEU A 1 114 ? -6.066 6.875 -7.094 1 95.44 114 LEU A O 1
ATOM 907 N N . ALA A 1 115 ? -3.889 6.496 -7.453 1 95.94 115 ALA A N 1
ATOM 908 C CA . ALA A 1 115 ? -4.148 5.32 -8.281 1 95.94 115 ALA A CA 1
ATOM 909 C C . ALA A 1 115 ? -4.75 4.188 -7.457 1 95.94 115 ALA A C 1
ATOM 911 O O . ALA A 1 115 ? -5.668 3.5 -7.914 1 95.94 115 ALA A O 1
ATOM 912 N N . ALA A 1 116 ? -4.199 4.023 -6.27 1 96.5 116 ALA A N 1
ATOM 913 C CA . ALA A 1 116 ? -4.746 3.012 -5.363 1 96.5 116 ALA A CA 1
ATOM 914 C C . ALA A 1 116 ? -6.195 3.326 -5.004 1 96.5 116 ALA A C 1
ATOM 916 O O . ALA A 1 116 ? -7.035 2.428 -4.953 1 96.5 116 ALA A O 1
ATOM 917 N N . ARG A 1 117 ? -6.457 4.57 -4.75 1 94.69 117 ARG A N 1
ATOM 918 C CA . ARG A 1 117 ? -7.816 5.008 -4.465 1 94.69 117 ARG A CA 1
ATOM 919 C C . ARG A 1 117 ? -8.758 4.66 -5.613 1 94.69 117 ARG A C 1
ATOM 921 O O . ARG A 1 117 ? -9.836 4.098 -5.395 1 94.69 117 ARG A O 1
ATOM 928 N N . GLN A 1 118 ? -8.359 4.977 -6.789 1 94 118 GLN A N 1
ATOM 929 C CA . GLN A 1 118 ? -9.172 4.73 -7.977 1 94 118 GLN A CA 1
ATOM 930 C C . GLN A 1 118 ? -9.422 3.236 -8.172 1 94 118 GLN A C 1
ATOM 932 O O . GLN A 1 118 ? -10.547 2.826 -8.492 1 94 118 GLN A O 1
ATOM 937 N N . PHE A 1 119 ? -8.453 2.469 -8 1 95.75 119 PHE A N 1
ATOM 938 C CA . PHE A 1 119 ? -8.586 1.019 -8.086 1 95.75 119 PHE A CA 1
ATOM 939 C C . PHE A 1 119 ? -9.641 0.513 -7.105 1 95.75 119 PHE A C 1
ATOM 941 O O . PHE A 1 119 ? -10.516 -0.271 -7.477 1 95.75 119 PHE A O 1
ATOM 948 N N . SER A 1 120 ? -9.484 0.956 -5.91 1 93.31 120 SER A N 1
ATOM 949 C CA . SER A 1 120 ? -10.383 0.497 -4.855 1 93.31 120 SER A CA 1
ATOM 950 C C . SER A 1 120 ? -11.82 0.926 -5.129 1 93.31 120 SER A C 1
ATOM 952 O O . SER A 1 120 ? -12.758 0.165 -4.883 1 93.31 120 SER A O 1
ATOM 954 N N . GLU A 1 121 ? -12.008 2.109 -5.613 1 89.88 121 GLU A N 1
ATOM 955 C CA . GLU A 1 121 ? -13.336 2.648 -5.91 1 89.88 121 GLU A CA 1
ATOM 956 C C . GLU A 1 121 ? -14.016 1.855 -7.02 1 89.88 121 GLU A C 1
ATOM 958 O O . GLU A 1 121 ? -15.234 1.647 -6.984 1 89.88 121 GLU A O 1
ATOM 963 N N . GLU A 1 122 ? -13.266 1.499 -7.996 1 84.94 122 GLU A N 1
ATOM 964 C CA . GLU A 1 122 ? -13.828 0.761 -9.125 1 84.94 122 GLU A CA 1
ATOM 965 C C . GLU A 1 122 ? -14.25 -0.645 -8.711 1 84.94 122 GLU A C 1
ATOM 967 O O . GLU A 1 122 ? -15.156 -1.229 -9.312 1 84.94 122 GLU A O 1
ATOM 972 N N . HIS A 1 123 ? -13.672 -1.223 -7.773 1 68.38 123 HIS A N 1
ATOM 973 C CA . HIS A 1 123 ? -13.961 -2.582 -7.332 1 68.38 123 HIS A CA 1
ATOM 974 C C . HIS A 1 123 ? -15.117 -2.602 -6.34 1 68.38 123 HIS A C 1
ATOM 976 O O . HIS A 1 123 ? -15.875 -3.578 -6.281 1 68.38 123 HIS A O 1
ATOM 982 N N . ASP A 1 124 ? -15.078 -1.696 -5.363 1 62.06 124 ASP A N 1
ATOM 983 C CA . ASP A 1 124 ? -16.219 -1.619 -4.457 1 62.06 124 ASP A CA 1
ATOM 984 C C . ASP A 1 124 ? -17.531 -1.518 -5.23 1 62.06 124 ASP A C 1
ATOM 986 O O . ASP A 1 124 ? -18.578 -1.963 -4.754 1 62.06 124 ASP A O 1
ATOM 990 N N . ARG A 1 125 ? -17.406 -1.093 -6.434 1 48.69 125 ARG A N 1
ATOM 991 C CA . ARG A 1 125 ?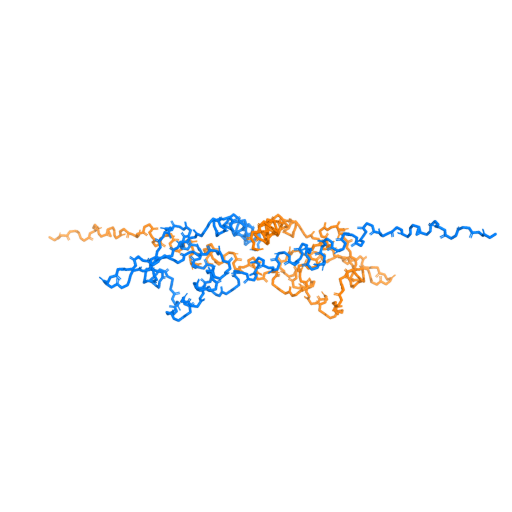 -18.625 -1.076 -7.223 1 48.69 125 ARG A CA 1
ATOM 992 C C . ARG A 1 125 ? -18.953 -2.469 -7.754 1 48.69 125 ARG A C 1
ATOM 994 O O . ARG A 1 125 ? -20.125 -2.795 -7.973 1 48.69 125 ARG A O 1
ATOM 1001 N N . ALA A 1 126 ? -18.016 -3.137 -7.992 1 45.12 126 ALA A N 1
ATOM 1002 C CA . ALA A 1 126 ? -18.297 -4.43 -8.609 1 45.12 126 ALA A CA 1
ATOM 1003 C C . ALA A 1 126 ? -18.672 -5.469 -7.551 1 45.12 126 ALA A C 1
ATOM 1005 O O . ALA A 1 126 ? -19.156 -6.551 -7.879 1 45.12 126 ALA A O 1
ATOM 1006 N N . VAL A 1 127 ? -18.375 -5.227 -6.25 1 41.12 127 VAL A N 1
ATOM 1007 C CA . VAL A 1 127 ? -18.844 -6.211 -5.281 1 41.12 127 VAL A CA 1
ATOM 1008 C C . VAL A 1 127 ? -20.234 -5.82 -4.773 1 41.12 127 VAL A C 1
ATOM 1010 O O . VAL A 1 127 ? -20.469 -4.664 -4.418 1 41.12 127 VAL A O 1
ATOM 1013 N N . MET B 1 1 ? -41.625 38.531 13.852 1 30.83 1 MET B N 1
ATOM 1014 C CA . MET B 1 1 ? -41.25 37.125 13.992 1 30.83 1 MET B CA 1
ATOM 1015 C C . MET B 1 1 ? -40.156 36.75 12.984 1 30.83 1 MET B C 1
ATOM 1017 O O . MET B 1 1 ? -40.375 36.844 11.773 1 30.83 1 MET B O 1
ATOM 1021 N N . MET B 1 2 ? -38.812 37 13.273 1 32.47 2 MET B N 1
ATOM 1022 C CA . MET B 1 2 ? -37.656 36.969 12.391 1 32.47 2 MET B CA 1
ATOM 1023 C C . MET B 1 2 ? -37.469 35.562 11.805 1 32.47 2 MET B C 1
ATOM 1025 O O . MET B 1 2 ? -37.688 34.562 12.492 1 32.47 2 MET B O 1
ATOM 1029 N N . ASP B 1 3 ? -37.656 35.281 10.508 1 36.97 3 ASP B N 1
ATOM 1030 C CA . ASP B 1 3 ? -37.562 34.062 9.734 1 36.97 3 ASP B CA 1
ATOM 1031 C C . ASP B 1 3 ? -36.188 33.406 9.891 1 36.97 3 ASP B C 1
ATOM 1033 O O . ASP B 1 3 ? -35.188 34.062 9.633 1 36.97 3 ASP B O 1
ATOM 1037 N N . PRO B 1 4 ? -35.875 32.438 10.922 1 39.59 4 PRO B N 1
ATOM 1038 C CA . PRO B 1 4 ? -34.656 31.688 11.195 1 39.59 4 PRO B CA 1
ATOM 1039 C C . PRO B 1 4 ? -34.125 30.984 9.961 1 39.59 4 PRO B C 1
ATOM 1041 O O . PRO B 1 4 ? -33.219 30.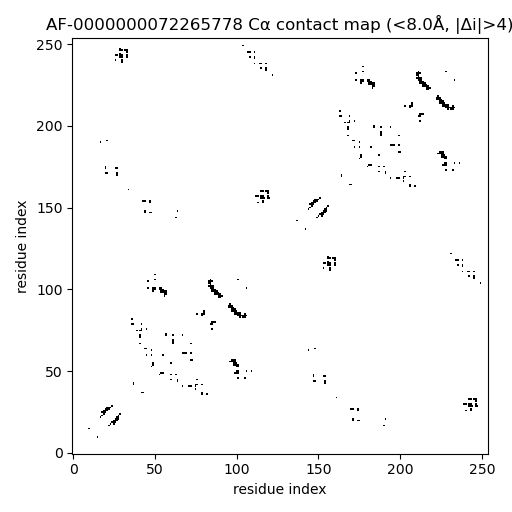125 10.07 1 39.59 4 PRO B O 1
ATOM 1044 N N . SER B 1 5 ? -34.719 31.094 8.859 1 34.94 5 SER B N 1
ATOM 1045 C CA . SER B 1 5 ? -34.406 30.234 7.719 1 34.94 5 SER B CA 1
ATOM 1046 C C . SER B 1 5 ? -32.938 30.328 7.336 1 34.94 5 SER B C 1
ATOM 1048 O O . SER B 1 5 ? -32.469 29.594 6.465 1 34.94 5 SER B O 1
ATOM 1050 N N . ARG B 1 6 ? -32.281 31.469 7.414 1 31.22 6 ARG B N 1
ATOM 1051 C CA . ARG B 1 6 ? -31.047 31.734 6.664 1 31.22 6 ARG B CA 1
ATOM 1052 C C . ARG B 1 6 ? -29.891 30.922 7.207 1 31.22 6 ARG B C 1
ATOM 1054 O O . ARG B 1 6 ? -28.719 31.234 6.949 1 31.22 6 ARG B O 1
ATOM 1061 N N . THR B 1 7 ? -30.031 30.109 8.289 1 30.33 7 THR B N 1
ATOM 1062 C CA . THR B 1 7 ? -28.766 29.562 8.758 1 30.33 7 THR B CA 1
ATOM 1063 C C . THR B 1 7 ? -28.141 28.641 7.703 1 30.33 7 THR B C 1
ATOM 1065 O O . THR B 1 7 ? -28.5 27.469 7.609 1 30.33 7 THR B O 1
ATOM 1068 N N . HIS B 1 8 ? -28.188 28.953 6.504 1 30.64 8 HIS B N 1
ATOM 1069 C CA . HIS B 1 8 ? -27.391 28.172 5.559 1 30.64 8 HIS B CA 1
ATOM 1070 C C . HIS B 1 8 ? -25.984 27.906 6.102 1 30.64 8 HIS B C 1
ATOM 1072 O O . HIS B 1 8 ? -25.094 28.75 5.98 1 30.64 8 HIS B O 1
ATOM 1078 N N . LYS B 1 9 ? -25.938 27.312 7.223 1 33.97 9 LYS B N 1
ATOM 1079 C CA . LYS B 1 9 ? -24.641 26.938 7.781 1 33.97 9 LYS B CA 1
ATOM 1080 C C . LYS B 1 9 ? -23.703 26.422 6.691 1 33.97 9 LYS B C 1
ATOM 1082 O O . LYS B 1 9 ? -24.047 25.469 5.977 1 33.97 9 LYS B O 1
ATOM 1087 N N . LYS B 1 10 ? -22.844 27.203 5.992 1 36.47 10 LYS B N 1
ATOM 1088 C CA . LYS B 1 10 ? -21.688 26.891 5.141 1 36.47 10 LYS B CA 1
ATOM 1089 C C . LYS B 1 10 ? -21.016 25.594 5.578 1 36.47 10 LYS B C 1
ATOM 1091 O O . LYS B 1 10 ? -20.531 25.484 6.707 1 36.47 10 LYS B O 1
ATOM 1096 N N . VAL B 1 11 ? -21.578 24.453 5.387 1 39.81 11 VAL B N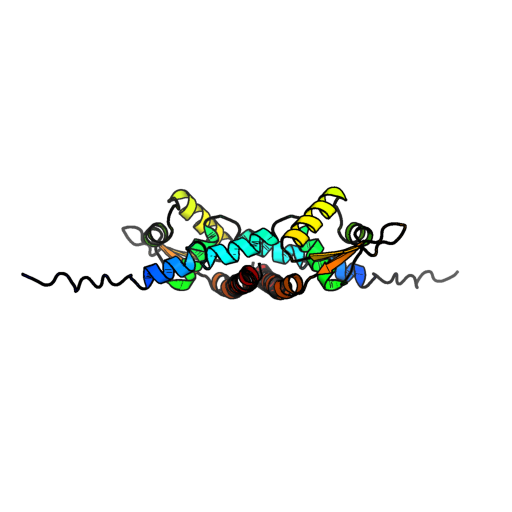 1
ATOM 1097 C CA . VAL B 1 11 ? -20.812 23.203 5.48 1 39.81 11 VAL B CA 1
ATOM 1098 C C . VAL B 1 11 ? -19.375 23.438 5 1 39.81 11 VAL B C 1
ATOM 1100 O O . VAL B 1 11 ? -19.156 23.75 3.828 1 39.81 11 VAL B O 1
ATOM 1103 N N . PRO B 1 12 ? -18.406 24.047 5.637 1 38.88 12 PRO B N 1
ATOM 1104 C CA . PRO B 1 12 ? -17.094 24.5 5.148 1 38.88 12 PRO B CA 1
ATOM 1105 C C . PRO B 1 12 ? -16.438 23.484 4.211 1 38.88 12 PRO B C 1
ATOM 1107 O O . PRO B 1 12 ? -16.625 22.281 4.375 1 38.88 12 PRO B O 1
ATOM 1110 N N . VAL B 1 13 ? -16.172 23.891 2.9 1 42.94 13 VAL B N 1
ATOM 1111 C CA . VAL B 1 13 ? -15.359 23.203 1.894 1 42.94 13 VAL B CA 1
ATOM 1112 C C . VAL B 1 13 ? -14.391 22.25 2.574 1 42.94 13 VAL B C 1
ATOM 1114 O O . VAL B 1 13 ? -14.008 21.234 1.993 1 42.94 13 VAL B O 1
ATOM 1117 N N . ALA B 1 14 ? -14.039 22.734 3.75 1 54.09 14 ALA B N 1
ATOM 1118 C CA . ALA B 1 14 ? -13.039 21.984 4.512 1 54.09 14 ALA B CA 1
ATOM 1119 C C . ALA B 1 14 ? -13.602 20.641 4.969 1 54.09 14 ALA B C 1
ATOM 1121 O O . ALA B 1 14 ? -12.883 19.641 4.98 1 54.09 14 ALA B O 1
ATOM 1122 N N . GLU B 1 15 ? -14.938 20.688 5.426 1 53.97 15 GLU B N 1
ATOM 1123 C CA . GLU B 1 15 ? -15.531 19.453 5.914 1 53.97 15 GLU B CA 1
ATOM 1124 C C . GLU B 1 15 ? -15.742 18.453 4.777 1 53.97 15 GLU B C 1
ATOM 1126 O O . GLU B 1 15 ? -15.492 17.266 4.938 1 53.97 15 GLU B O 1
ATOM 1131 N N . LEU B 1 16 ? -16.438 18.953 3.713 1 52.44 16 LEU B N 1
ATOM 1132 C CA . LEU B 1 16 ? -16.625 18.094 2.553 1 52.44 16 LEU B CA 1
ATOM 1133 C C . LEU B 1 16 ? -15.297 17.5 2.098 1 52.44 16 LEU B C 1
ATOM 1135 O O . LEU B 1 16 ? -15.227 16.312 1.741 1 52.44 16 LEU B O 1
ATOM 1139 N N . ASP B 1 17 ? -14.375 18.391 2.275 1 63.16 17 ASP B N 1
ATOM 1140 C CA . ASP B 1 17 ? -13.047 17.922 1.877 1 63.16 17 ASP B CA 1
ATOM 1141 C C . ASP B 1 17 ? -12.508 16.891 2.861 1 63.16 17 ASP B C 1
ATOM 1143 O O . ASP B 1 17 ? -11.938 15.875 2.453 1 63.16 17 ASP B O 1
ATOM 1147 N N . ARG B 1 18 ? -13.164 17.125 4.043 1 74.06 18 ARG B N 1
ATOM 1148 C CA . ARG B 1 18 ? -12.688 16.203 5.059 1 74.06 18 ARG B CA 1
ATOM 1149 C C . ARG B 1 18 ? -13.336 14.828 4.895 1 74.06 18 ARG B C 1
ATOM 1151 O O . ARG B 1 18 ? -12.664 13.797 5.023 1 74.06 18 ARG B O 1
ATOM 1158 N N . SER B 1 19 ? -14.711 14.922 4.672 1 76.12 19 SER B N 1
ATOM 1159 C CA . SER B 1 19 ? -15.406 13.648 4.477 1 76.12 19 SER B CA 1
ATOM 1160 C C . SER B 1 19 ? -14.891 12.922 3.238 1 76.12 19 SER B C 1
ATOM 1162 O O . SER B 1 19 ? -14.781 11.695 3.234 1 76.12 19 SER B O 1
ATOM 1164 N N . ALA B 1 20 ? -14.555 13.664 2.289 1 80 20 ALA B N 1
ATOM 1165 C CA . ALA B 1 20 ? -14.016 13.086 1.057 1 80 20 ALA B CA 1
ATOM 1166 C C . ALA B 1 20 ? -12.648 12.461 1.292 1 80 20 ALA B C 1
ATOM 1168 O O . ALA B 1 20 ? -12.289 11.477 0.639 1 80 20 ALA B O 1
ATOM 1169 N N . CYS B 1 21 ? -12.062 12.938 2.268 1 85.75 21 CYS B N 1
ATOM 1170 C CA . CYS B 1 21 ? -10.711 12.453 2.512 1 85.75 21 CYS B CA 1
ATOM 1171 C C . CYS B 1 21 ? -10.695 11.414 3.621 1 85.75 21 CYS B C 1
ATOM 1173 O O . CYS B 1 21 ? -10.117 10.336 3.455 1 85.75 21 CYS B O 1
ATOM 1175 N N . LEU B 1 22 ? -11.461 11.719 4.699 1 87.75 22 LEU B N 1
ATOM 1176 C CA . LEU B 1 22 ? -11.258 10.922 5.91 1 87.75 22 LEU B CA 1
ATOM 1177 C C . LEU B 1 22 ? -12.508 10.133 6.254 1 87.75 22 LEU B C 1
ATOM 1179 O O . LEU B 1 22 ? -12.516 9.352 7.211 1 87.75 22 LEU B O 1
ATOM 1183 N N . GLY B 1 23 ? -13.531 10.352 5.516 1 83.94 23 GLY B N 1
ATOM 1184 C CA . GLY B 1 23 ? -14.766 9.609 5.738 1 83.94 23 GLY B CA 1
ATOM 1185 C C . GLY B 1 23 ? -14.633 8.125 5.434 1 83.94 23 GLY B C 1
ATOM 1186 O O . GLY B 1 23 ? -13.586 7.68 4.957 1 83.94 23 GLY B O 1
ATOM 1187 N N . PRO B 1 24 ? -15.695 7.273 5.742 1 84.5 24 PRO B N 1
ATOM 1188 C CA . PRO B 1 24 ? -15.664 5.824 5.527 1 84.5 24 PRO B CA 1
ATOM 1189 C C . PRO B 1 24 ? -15.461 5.449 4.062 1 84.5 24 PRO B C 1
ATOM 1191 O O . PRO B 1 24 ? -14.914 4.383 3.768 1 84.5 24 PRO B O 1
ATOM 1194 N N . ASP B 1 25 ? -15.82 6.262 3.199 1 85.56 25 ASP B N 1
ATOM 1195 C CA . ASP B 1 25 ? -15.633 6.008 1.774 1 85.56 25 ASP B CA 1
ATOM 1196 C C . ASP B 1 25 ? -14.68 7.031 1.156 1 85.56 25 ASP B C 1
ATOM 1198 O O . ASP B 1 25 ? -14.672 7.219 -0.062 1 85.56 25 ASP B O 1
ATOM 1202 N N . GLY B 1 26 ? -13.961 7.664 2.061 1 90.12 26 GLY B N 1
ATOM 1203 C CA . GLY B 1 26 ? -13.047 8.695 1.592 1 90.12 26 GLY B CA 1
ATOM 1204 C C . GLY B 1 26 ? -11.758 8.133 1.021 1 90.12 26 GLY B C 1
ATOM 1205 O O . GLY B 1 26 ? -11.594 6.91 0.927 1 90.12 26 GLY B O 1
ATOM 1206 N N . ALA B 1 27 ? -10.898 9.008 0.624 1 91.12 27 ALA B N 1
ATOM 1207 C CA . ALA B 1 27 ? -9.641 8.656 -0.026 1 91.12 27 ALA B CA 1
ATOM 1208 C C . ALA B 1 27 ? -8.797 7.75 0.866 1 91.12 27 ALA B C 1
ATOM 1210 O O . ALA B 1 27 ? -8.266 6.73 0.408 1 91.12 27 ALA B O 1
ATOM 1211 N N . VAL B 1 28 ? -8.734 8.047 2.139 1 93.62 28 VAL B N 1
ATOM 1212 C CA . VAL B 1 28 ? -7.922 7.277 3.074 1 93.62 28 VAL B CA 1
ATOM 1213 C C . VAL B 1 28 ? -8.469 5.855 3.195 1 93.62 28 VAL B C 1
ATOM 1215 O O . VAL B 1 28 ? -7.715 4.883 3.135 1 93.62 28 VAL B O 1
ATOM 1218 N N . ALA B 1 29 ? -9.758 5.777 3.322 1 93.38 29 ALA B N 1
ATOM 1219 C CA . ALA B 1 29 ? -10.391 4.469 3.447 1 93.38 29 ALA B CA 1
ATOM 1220 C C . ALA B 1 29 ? -10.172 3.631 2.191 1 93.38 29 ALA B C 1
ATOM 1222 O O . ALA B 1 29 ? -9.914 2.428 2.275 1 93.38 29 ALA B O 1
ATOM 1223 N N . GLN B 1 30 ? -10.297 4.234 1.077 1 93.69 30 GLN B N 1
ATOM 1224 C CA . GLN B 1 30 ? -10.141 3.529 -0.192 1 93.69 30 GLN B CA 1
ATOM 1225 C C . GLN B 1 30 ? -8.711 3.031 -0.373 1 93.69 30 GLN B C 1
ATOM 1227 O O . GLN B 1 30 ? -8.492 1.875 -0.739 1 93.69 30 GLN B O 1
ATOM 1232 N N . VAL B 1 31 ? -7.773 3.893 -0.101 1 95.81 31 VAL B N 1
ATOM 1233 C CA . VAL B 1 31 ? -6.375 3.482 -0.21 1 95.81 31 VAL B CA 1
ATOM 1234 C C . VAL B 1 31 ? -6.082 2.377 0.801 1 95.81 31 VAL B C 1
ATOM 1236 O O . VAL B 1 31 ? -5.426 1.386 0.471 1 95.81 31 VAL B O 1
ATOM 1239 N N . ALA B 1 32 ? -6.605 2.527 1.979 1 94.44 32 ALA B N 1
ATOM 1240 C CA . ALA B 1 32 ? -6.395 1.529 3.023 1 94.44 32 ALA B CA 1
ATOM 1241 C C . ALA B 1 32 ? -6.957 0.172 2.607 1 94.44 32 ALA B C 1
ATOM 1243 O O . ALA B 1 32 ? -6.352 -0.867 2.885 1 94.44 32 ALA B O 1
ATOM 1244 N N . ARG B 1 33 ? -8.07 0.176 2.008 1 93.44 33 ARG B N 1
ATOM 1245 C CA . ARG B 1 33 ? -8.664 -1.06 1.51 1 93.44 33 ARG B CA 1
ATOM 1246 C C . ARG B 1 33 ? -7.758 -1.729 0.482 1 93.44 33 ARG B C 1
ATOM 1248 O O . ARG B 1 33 ? -7.562 -2.945 0.518 1 93.44 33 ARG B O 1
ATOM 1255 N N . CYS B 1 34 ? -7.266 -0.944 -0.391 1 94.81 34 CYS B N 1
ATOM 1256 C CA . CYS B 1 34 ? -6.34 -1.464 -1.393 1 94.81 34 CYS B CA 1
ATOM 1257 C C . CYS B 1 34 ? -5.113 -2.08 -0.732 1 94.81 34 CYS B C 1
ATOM 1259 O O . CYS B 1 34 ? -4.719 -3.197 -1.069 1 94.81 34 CYS B O 1
ATOM 1261 N N . LEU B 1 35 ? -4.566 -1.37 0.226 1 94.44 35 LEU B N 1
ATOM 1262 C CA . LEU B 1 35 ? -3.379 -1.843 0.932 1 94.44 35 LEU B CA 1
ATOM 1263 C C . LEU B 1 35 ? -3.674 -3.137 1.684 1 94.44 35 LEU B C 1
ATOM 1265 O O . LEU B 1 35 ? -2.848 -4.051 1.698 1 94.44 35 LEU B O 1
ATOM 1269 N N . LYS B 1 36 ? -4.801 -3.221 2.189 1 93.56 36 LYS B N 1
ATOM 1270 C CA . LYS B 1 36 ? -5.188 -4.41 2.939 1 93.56 36 LYS B CA 1
ATOM 1271 C C . LYS B 1 36 ? -5.227 -5.641 2.037 1 93.56 36 LYS B C 1
ATOM 1273 O O . LYS B 1 36 ? -4.828 -6.73 2.447 1 93.56 36 LYS B O 1
ATOM 1278 N N . MET B 1 37 ? -5.652 -5.512 0.866 1 94.75 37 MET B N 1
ATOM 1279 C CA . MET B 1 37 ? -5.789 -6.617 -0.079 1 94.75 37 MET B CA 1
ATOM 1280 C C . MET B 1 37 ? -4.43 -7.211 -0.427 1 94.75 37 MET B C 1
ATOM 1282 O O . MET B 1 37 ? -4.332 -8.391 -0.777 1 94.75 37 MET B O 1
ATOM 1286 N N . ILE B 1 38 ? -3.402 -6.32 -0.265 1 94.94 38 ILE B N 1
ATOM 1287 C CA . ILE B 1 38 ? -2.105 -6.797 -0.73 1 94.94 38 ILE B CA 1
ATOM 1288 C C . ILE B 1 38 ? -1.148 -6.926 0.453 1 94.94 38 ILE B C 1
ATOM 1290 O O . ILE B 1 38 ? 0.052 -7.145 0.268 1 94.94 38 ILE B O 1
ATOM 1294 N N . SER B 1 39 ? -1.762 -6.715 1.585 1 93.06 39 SER B N 1
ATOM 1295 C CA . SER B 1 39 ? -0.958 -6.891 2.791 1 93.06 39 SER B CA 1
ATOM 1296 C C . SER B 1 39 ? -0.723 -8.367 3.088 1 93.06 39 SER B C 1
ATOM 1298 O O . SER B 1 39 ? -1.642 -9.188 2.977 1 93.06 39 SER B O 1
ATOM 1300 N N . GLY B 1 40 ? 0.509 -8.727 3.359 1 93.56 40 GLY B N 1
ATOM 1301 C CA . GLY B 1 40 ? 0.96 -10.094 3.574 1 93.56 40 GLY B CA 1
ATOM 1302 C C . GLY B 1 40 ? 2.262 -10.414 2.863 1 93.56 40 GLY B C 1
ATOM 1303 O O . GLY B 1 40 ? 2.484 -9.961 1.736 1 93.56 40 GLY B O 1
ATOM 1304 N N . ARG B 1 41 ? 3.033 -11.164 3.498 1 93.31 41 ARG B N 1
ATOM 1305 C CA . ARG B 1 41 ? 4.402 -11.391 3.047 1 93.31 41 ARG B CA 1
ATOM 1306 C C . ARG B 1 41 ? 4.426 -12.023 1.66 1 93.31 41 ARG B C 1
ATOM 1308 O O . ARG B 1 41 ? 5.312 -11.734 0.855 1 93.31 41 ARG B O 1
ATOM 1315 N N . TRP B 1 42 ? 3.426 -12.75 1.378 1 97.12 42 TRP B N 1
ATOM 1316 C CA . TRP B 1 42 ? 3.547 -13.602 0.199 1 97.12 42 TRP B CA 1
ATOM 1317 C C . TRP B 1 42 ? 2.631 -13.117 -0.919 1 97.12 42 TRP B C 1
ATOM 1319 O O . TRP B 1 42 ? 2.699 -13.609 -2.047 1 97.12 42 TRP B O 1
ATOM 1329 N N . LYS B 1 43 ? 1.82 -12.125 -0.647 1 97.25 43 LYS B N 1
ATOM 1330 C CA . LYS B 1 43 ? 0.83 -11.703 -1.635 1 97.25 43 LYS B CA 1
ATOM 1331 C C . LYS B 1 43 ? 1.493 -10.984 -2.807 1 97.25 43 LYS B C 1
ATOM 1333 O O . LYS B 1 43 ? 1.153 -11.234 -3.965 1 97.25 43 LYS B O 1
ATOM 1338 N N . LEU B 1 44 ? 2.439 -10.164 -2.529 1 97 44 LEU B N 1
ATOM 1339 C CA . LEU B 1 44 ? 3.109 -9.453 -3.611 1 97 44 LEU B CA 1
ATOM 1340 C C . LEU B 1 44 ? 3.914 -10.414 -4.48 1 97 44 LEU B C 1
ATOM 1342 O O . LEU B 1 44 ? 3.801 -10.391 -5.707 1 97 44 LEU B O 1
ATOM 1346 N N . PRO B 1 45 ? 4.699 -11.344 -3.902 1 96.5 45 PRO B N 1
ATOM 1347 C CA . PRO B 1 45 ? 5.398 -12.312 -4.742 1 96.5 45 PRO B CA 1
ATOM 1348 C C . PRO B 1 45 ? 4.445 -13.125 -5.621 1 96.5 45 PRO B C 1
ATOM 1350 O O . PRO B 1 45 ? 4.727 -13.352 -6.801 1 96.5 45 PRO B O 1
ATOM 1353 N N . ILE B 1 46 ? 3.328 -13.477 -5.051 1 97.25 46 ILE B N 1
ATOM 1354 C CA . ILE B 1 46 ? 2.34 -14.25 -5.789 1 97.25 46 ILE B CA 1
ATOM 1355 C C . ILE B 1 46 ? 1.797 -13.422 -6.953 1 97.25 46 ILE B C 1
ATOM 1357 O O . ILE B 1 46 ? 1.769 -13.883 -8.094 1 97.25 46 ILE B O 1
ATOM 1361 N N . LEU B 1 47 ? 1.417 -12.219 -6.68 1 97.31 47 LEU B N 1
ATOM 1362 C CA . LEU B 1 47 ? 0.833 -11.344 -7.688 1 97.31 47 LEU B CA 1
ATOM 1363 C C . LEU B 1 47 ? 1.818 -11.094 -8.82 1 97.31 47 LEU B C 1
ATOM 1365 O O . LEU B 1 47 ? 1.447 -11.156 -10 1 97.31 47 LEU B O 1
ATOM 1369 N N . PHE B 1 48 ? 3.045 -10.852 -8.5 1 95.56 48 PHE B N 1
ATOM 1370 C CA . PHE B 1 48 ? 4.031 -10.539 -9.531 1 95.56 48 PHE B CA 1
ATOM 1371 C C . PHE B 1 48 ? 4.352 -11.773 -10.367 1 95.56 48 PHE B C 1
ATOM 1373 O O . PHE B 1 48 ? 4.594 -11.672 -11.57 1 95.56 48 PHE B O 1
ATOM 1380 N N . ARG B 1 49 ? 4.383 -12.922 -9.75 1 94.38 49 ARG B N 1
ATOM 1381 C CA . ARG B 1 49 ? 4.621 -14.141 -10.508 1 94.38 49 ARG B CA 1
ATOM 1382 C C . ARG B 1 49 ? 3.477 -14.43 -11.469 1 94.38 49 ARG B C 1
ATOM 1384 O O . ARG B 1 49 ? 3.705 -14.766 -12.633 1 94.38 49 ARG B O 1
ATOM 1391 N N . LEU B 1 50 ? 2.275 -14.234 -11 1 95.88 50 LEU B N 1
ATOM 1392 C CA . LEU B 1 50 ? 1.116 -14.461 -11.859 1 95.88 50 LEU B CA 1
ATOM 1393 C C . LEU B 1 50 ? 1.061 -13.422 -12.977 1 95.88 50 LEU B C 1
ATOM 1395 O O . LEU B 1 50 ? 0.632 -13.727 -14.086 1 95.88 50 LEU B O 1
ATOM 1399 N N . TYR B 1 51 ? 1.468 -12.273 -12.625 1 94.31 51 TYR B N 1
ATOM 1400 C CA . TYR B 1 51 ? 1.503 -11.211 -13.625 1 94.31 51 TYR B CA 1
ATOM 1401 C C . TYR B 1 51 ? 2.521 -11.516 -14.719 1 94.31 51 TYR B C 1
ATOM 1403 O O . TYR B 1 51 ? 2.25 -11.32 -15.906 1 94.31 51 TYR B O 1
ATOM 1411 N N . ALA B 1 52 ? 3.635 -12.023 -14.375 1 90.62 52 ALA B N 1
ATOM 1412 C CA . ALA B 1 52 ? 4.734 -12.289 -15.297 1 90.62 52 ALA B CA 1
ATOM 1413 C C . ALA B 1 52 ? 4.465 -13.539 -16.141 1 90.62 52 ALA B C 1
ATOM 1415 O O . ALA B 1 52 ? 4.723 -13.555 -17.344 1 90.62 52 ALA B O 1
ATOM 1416 N N . ASP B 1 53 ? 3.893 -14.594 -15.516 1 89.06 53 ASP B N 1
ATOM 1417 C CA . ASP B 1 53 ? 3.879 -15.898 -16.172 1 89.06 53 ASP B CA 1
ATOM 1418 C C . ASP B 1 53 ? 2.457 -16.312 -16.531 1 89.06 53 ASP B C 1
ATOM 1420 O O . ASP B 1 53 ? 2.258 -17.312 -17.219 1 89.06 53 ASP B O 1
ATOM 1424 N N . GLY B 1 54 ? 1.57 -15.453 -16.094 1 90.94 54 GLY B N 1
ATOM 1425 C CA . GLY B 1 54 ? 0.193 -15.82 -16.375 1 90.94 54 GLY B CA 1
ATOM 1426 C C . GLY B 1 54 ? -0.345 -16.906 -15.477 1 90.94 54 GLY B C 1
ATOM 1427 O O . GLY B 1 54 ? -0.117 -16.891 -14.266 1 90.94 54 GLY B O 1
ATOM 1428 N N . MET B 1 55 ? -0.982 -17.859 -16.078 1 89.44 55 MET B N 1
ATOM 1429 C CA . MET B 1 55 ? -1.609 -18.938 -15.312 1 89.44 55 MET B CA 1
ATOM 1430 C C . MET B 1 55 ? -0.56 -19.906 -14.758 1 89.44 55 MET B C 1
ATOM 1432 O O . MET B 1 55 ? 0.344 -20.328 -15.484 1 89.44 55 MET B O 1
ATOM 1436 N N . GLN B 1 56 ? -0.685 -20.266 -13.406 1 93.44 56 GLN B N 1
ATOM 1437 C CA . GLN B 1 56 ? 0.29 -21.156 -12.766 1 93.44 56 GLN B CA 1
ATOM 1438 C C . GLN B 1 56 ? -0.389 -22.109 -11.797 1 93.44 56 GLN B C 1
ATOM 1440 O O . GLN B 1 56 ? -1.394 -21.766 -11.172 1 93.44 56 GLN B O 1
ATOM 1445 N N . ARG B 1 57 ? 0.202 -23.25 -11.742 1 94.62 57 ARG B N 1
ATOM 1446 C CA . ARG B 1 57 ? -0.216 -24.188 -10.695 1 94.62 57 ARG B CA 1
ATOM 1447 C C . ARG B 1 57 ? 0.479 -23.875 -9.375 1 94.62 57 ARG B C 1
ATOM 1449 O O . ARG B 1 57 ? 1.506 -23.188 -9.352 1 94.62 57 ARG B O 1
ATOM 1456 N N . SER B 1 58 ? -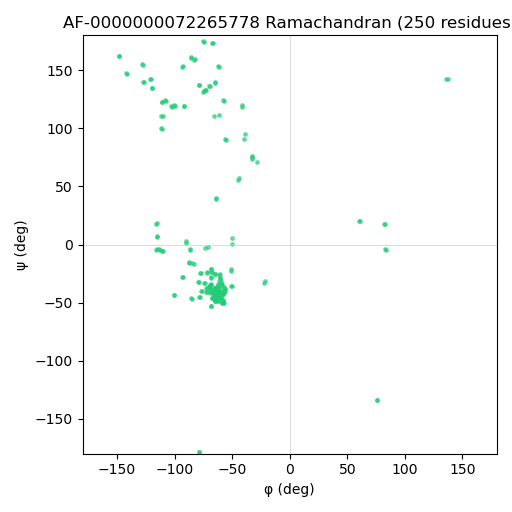0.15 -24.375 -8.266 1 95 58 SER B N 1
ATOM 1457 C CA . SER B 1 58 ? 0.392 -24.109 -6.938 1 95 58 SER B CA 1
ATOM 1458 C C . SER B 1 58 ? 1.82 -24.641 -6.812 1 95 58 SER B C 1
ATOM 1460 O O . SER B 1 58 ? 2.662 -24 -6.168 1 95 58 SER B O 1
ATOM 1462 N N . SER B 1 59 ? 2.102 -25.75 -7.48 1 94.44 59 SER B N 1
ATOM 1463 C CA . SER B 1 59 ? 3.432 -26.344 -7.406 1 94.44 59 SER B CA 1
ATOM 1464 C C . SER B 1 59 ? 4.48 -25.438 -8.039 1 94.44 59 SER B C 1
ATOM 1466 O O . SER B 1 59 ? 5.586 -25.297 -7.508 1 94.44 59 SER B O 1
ATOM 1468 N N . LEU B 1 60 ? 4.164 -24.844 -9.125 1 93.19 60 LEU B N 1
ATOM 1469 C CA . LEU B 1 60 ? 5.078 -23.922 -9.797 1 93.19 60 LEU B CA 1
ATOM 1470 C C . LEU B 1 60 ? 5.281 -22.656 -8.977 1 93.19 60 LEU B C 1
ATOM 1472 O O . LEU B 1 60 ? 6.398 -22.156 -8.859 1 93.19 60 LEU B O 1
ATOM 1476 N N . LEU B 1 61 ? 4.215 -22.141 -8.391 1 95.25 61 LEU B N 1
ATOM 1477 C CA . LEU B 1 61 ? 4.332 -20.969 -7.516 1 95.25 61 LEU B CA 1
ATOM 1478 C C . LEU B 1 61 ? 5.23 -21.281 -6.324 1 95.25 61 LEU B C 1
ATOM 1480 O O . LEU B 1 61 ? 6.078 -20.453 -5.953 1 95.25 61 LEU B O 1
ATOM 1484 N N . LEU B 1 62 ? 5.043 -22.453 -5.773 1 95.75 62 LEU B N 1
ATOM 1485 C CA . LEU B 1 62 ? 5.84 -22.875 -4.625 1 95.75 62 LEU B CA 1
ATOM 1486 C C . LEU B 1 62 ? 7.32 -22.938 -4.988 1 95.75 62 LEU B C 1
ATOM 1488 O O . LEU B 1 62 ? 8.18 -22.547 -4.199 1 95.75 62 LEU B O 1
ATOM 1492 N N . ARG B 1 63 ? 7.602 -23.359 -6.148 1 92.94 63 ARG B N 1
ATOM 1493 C CA . ARG B 1 63 ? 8.977 -23.484 -6.637 1 92.94 63 ARG B CA 1
ATOM 1494 C C . ARG B 1 63 ? 9.578 -22.109 -6.914 1 92.94 63 ARG B C 1
ATOM 1496 O O . ARG B 1 63 ? 10.75 -21.875 -6.602 1 92.94 63 ARG B O 1
ATOM 1503 N N . ASP B 1 64 ? 8.758 -21.219 -7.43 1 91.19 64 ASP B N 1
ATOM 1504 C CA . ASP B 1 64 ? 9.25 -19.953 -7.953 1 91.19 64 ASP B CA 1
ATOM 1505 C C . ASP B 1 64 ? 9.328 -18.891 -6.852 1 91.19 64 ASP B C 1
ATOM 1507 O O . ASP B 1 64 ? 9.938 -17.844 -7.039 1 91.19 64 ASP B O 1
ATOM 1511 N N . ILE B 1 65 ? 8.711 -19.109 -5.734 1 93.62 65 ILE B N 1
ATOM 1512 C CA . ILE B 1 65 ? 8.742 -18.188 -4.605 1 93.62 65 ILE B CA 1
ATOM 1513 C C . ILE B 1 65 ? 9.523 -18.812 -3.451 1 93.62 65 ILE B C 1
ATOM 1515 O O . ILE B 1 65 ? 8.961 -19.547 -2.635 1 93.62 65 ILE B O 1
ATOM 1519 N N . PRO B 1 66 ? 10.75 -18.359 -3.371 1 90.69 66 PRO B N 1
ATOM 1520 C CA . PRO B 1 66 ? 11.594 -18.969 -2.35 1 90.69 66 PRO B CA 1
ATOM 1521 C C . PRO B 1 66 ? 11.109 -18.703 -0.93 1 90.69 66 PRO B C 1
ATOM 1523 O O . PRO B 1 66 ? 10.609 -17.609 -0.646 1 90.69 66 PRO B O 1
ATOM 1526 N N . ASP B 1 67 ? 11.172 -19.766 -0.05 1 93.69 67 ASP B N 1
ATOM 1527 C CA . ASP B 1 67 ? 10.992 -19.672 1.396 1 93.69 67 ASP B CA 1
ATOM 1528 C C . ASP B 1 67 ? 9.508 -19.688 1.771 1 93.69 67 ASP B C 1
ATOM 1530 O O . ASP B 1 67 ? 9.164 -19.703 2.953 1 93.69 67 ASP B O 1
ATOM 1534 N N . VAL B 1 68 ? 8.625 -19.688 0.787 1 96.44 68 VAL B N 1
ATOM 1535 C CA . VAL B 1 68 ? 7.211 -19.781 1.128 1 96.44 68 VAL B CA 1
ATOM 1536 C C . VAL B 1 68 ? 6.848 -21.219 1.451 1 96.44 68 VAL B C 1
ATOM 1538 O O . VAL B 1 68 ? 7.305 -22.141 0.778 1 96.44 68 VAL B O 1
ATOM 1541 N N . SER B 1 69 ? 6.09 -21.438 2.455 1 97.62 69 SER B N 1
ATOM 1542 C CA . SER B 1 69 ? 5.547 -22.766 2.742 1 97.62 69 SER B CA 1
ATOM 1543 C C . SER B 1 69 ? 4.258 -23 1.966 1 97.62 69 SER B C 1
ATOM 1545 O O . SER B 1 69 ? 3.568 -22.062 1.58 1 97.62 69 SER B O 1
ATOM 1547 N N . GLN B 1 70 ? 3.928 -24.281 1.848 1 97.12 70 GLN B N 1
ATOM 1548 C CA . GLN B 1 70 ? 2.684 -24.672 1.185 1 97.12 70 GLN B CA 1
ATOM 1549 C C . GLN B 1 70 ? 1.475 -24.078 1.906 1 97.12 70 GLN B C 1
ATOM 1551 O O . GLN B 1 70 ? 0.524 -23.625 1.267 1 97.12 70 GLN B O 1
ATOM 1556 N N . LYS B 1 71 ? 1.535 -24.094 3.148 1 98 71 LYS B N 1
ATOM 1557 C CA . LYS B 1 71 ? 0.425 -23.578 3.947 1 98 71 LYS B CA 1
ATOM 1558 C C . LYS B 1 71 ? 0.201 -22.094 3.686 1 98 71 LYS B C 1
ATOM 1560 O O . LYS B 1 71 ? -0.926 -21.656 3.428 1 98 71 LYS B O 1
ATOM 1565 N N . MET B 1 72 ? 1.284 -21.328 3.727 1 98.38 72 MET B N 1
ATOM 1566 C CA . MET B 1 72 ? 1.193 -19.875 3.547 1 98.38 72 MET B CA 1
ATOM 1567 C C . MET B 1 72 ? 0.815 -19.531 2.111 1 98.38 72 MET B C 1
ATOM 1569 O O . MET B 1 72 ? 0.065 -18.578 1.873 1 98.38 72 MET B O 1
ATOM 1573 N N . LEU B 1 73 ? 1.353 -20.281 1.179 1 98.06 73 LEU B N 1
ATOM 1574 C CA . LEU B 1 73 ? 0.971 -20.078 -0.216 1 98.06 73 LEU B CA 1
ATOM 1575 C C . LEU B 1 73 ? -0.529 -20.281 -0.402 1 98.06 73 LEU B C 1
ATOM 1577 O O . LEU B 1 73 ? -1.21 -19.422 -0.967 1 98.06 73 LEU B O 1
ATOM 1581 N N . THR B 1 74 ? -1.04 -21.375 0.106 1 97.81 74 THR B N 1
ATOM 1582 C CA . THR B 1 74 ? -2.459 -21.688 -0.016 1 97.81 74 THR B CA 1
ATOM 1583 C C . THR B 1 74 ? -3.314 -20.625 0.657 1 97.81 74 THR B C 1
ATOM 1585 O O . THR B 1 74 ? -4.312 -20.172 0.093 1 97.81 74 THR B O 1
ATOM 1588 N N . GLN B 1 75 ? -2.934 -20.203 1.804 1 98.38 75 GLN B N 1
ATOM 1589 C CA . GLN B 1 75 ? -3.666 -19.188 2.553 1 98.38 75 GLN B CA 1
ATOM 1590 C C . GLN B 1 75 ? -3.721 -17.859 1.785 1 98.38 75 GLN B C 1
ATOM 1592 O O . GLN B 1 75 ? -4.785 -17.25 1.669 1 98.38 75 GLN B O 1
ATOM 1597 N N . HIS B 1 76 ? -2.588 -17.453 1.236 1 98.44 76 HIS B N 1
ATOM 1598 C CA . HIS B 1 76 ? -2.543 -16.172 0.551 1 98.44 76 HIS B CA 1
ATOM 1599 C C . HIS B 1 76 ? -3.254 -16.234 -0.796 1 98.44 76 HIS B C 1
ATOM 1601 O O . HIS B 1 76 ? -3.889 -15.266 -1.218 1 98.44 76 HIS B O 1
ATOM 1607 N N . LEU B 1 77 ? -3.201 -17.391 -1.45 1 98.19 77 LEU B N 1
ATOM 1608 C CA . LEU B 1 77 ? -3.971 -17.594 -2.676 1 98.19 77 LEU B CA 1
ATOM 1609 C C . LEU B 1 77 ? -5.465 -17.5 -2.4 1 98.19 77 LEU B C 1
ATOM 1611 O O . LEU B 1 77 ? -6.203 -16.859 -3.156 1 98.19 77 LEU B O 1
ATOM 1615 N N . ARG B 1 78 ? -5.883 -18.094 -1.32 1 98.19 78 ARG B N 1
ATOM 1616 C CA . ARG B 1 78 ? -7.293 -18.031 -0.938 1 98.19 78 ARG B CA 1
ATOM 1617 C C . ARG B 1 78 ? -7.715 -16.594 -0.634 1 98.19 78 ARG B C 1
ATOM 1619 O O . ARG B 1 78 ? -8.781 -16.156 -1.068 1 98.19 78 ARG B O 1
ATOM 1626 N N . GLU B 1 79 ? -6.961 -15.883 0.116 1 98.12 79 GLU B N 1
ATOM 1627 C CA . GLU B 1 79 ? -7.27 -14.5 0.45 1 98.12 79 GLU B CA 1
ATOM 1628 C C . GLU B 1 79 ? -7.324 -13.625 -0.802 1 98.12 79 GLU B C 1
ATOM 1630 O O . GLU B 1 79 ? -8.203 -12.773 -0.934 1 98.12 79 GLU B O 1
ATOM 1635 N N . LEU B 1 80 ? -6.387 -13.844 -1.721 1 98.12 80 LEU B N 1
ATOM 1636 C CA . LEU B 1 80 ? -6.363 -13.102 -2.975 1 98.12 80 LEU B CA 1
ATOM 1637 C C . LEU B 1 80 ? -7.578 -13.445 -3.832 1 98.12 80 LEU B C 1
ATOM 1639 O O . LEU B 1 80 ? -8.109 -12.578 -4.535 1 98.12 80 LEU B O 1
ATOM 1643 N N . GLU B 1 81 ? -7.965 -14.719 -3.791 1 98 81 GLU B N 1
ATOM 1644 C CA . GLU B 1 81 ? -9.18 -15.125 -4.48 1 98 81 GLU B CA 1
ATOM 1645 C C . GLU B 1 81 ? -10.414 -14.469 -3.861 1 98 81 GLU B C 1
ATOM 1647 O O . GLU B 1 81 ? -11.273 -13.953 -4.578 1 98 81 GLU B O 1
ATOM 1652 N N . ASP B 1 82 ? -10.492 -14.469 -2.514 1 97 82 ASP B N 1
ATOM 1653 C CA . ASP B 1 82 ? -11.609 -13.859 -1.795 1 97 82 ASP B CA 1
ATOM 1654 C C . ASP B 1 82 ? -11.719 -12.367 -2.104 1 97 82 ASP B C 1
ATOM 1656 O O . ASP B 1 82 ? -12.828 -11.82 -2.148 1 97 82 ASP B O 1
ATOM 1660 N N . ASP B 1 83 ? -10.617 -11.727 -2.355 1 96.06 83 ASP B N 1
ATOM 1661 C CA . ASP B 1 83 ? -10.594 -10.297 -2.66 1 96.06 83 ASP B CA 1
ATOM 1662 C C . ASP B 1 83 ? -10.82 -10.047 -4.148 1 96.06 83 ASP B C 1
ATOM 1664 O O . ASP B 1 83 ? -10.82 -8.906 -4.602 1 96.06 83 ASP B O 1
ATOM 1668 N N . GLY B 1 84 ? -10.906 -11.133 -4.906 1 96.38 84 GLY B N 1
ATOM 1669 C CA . GLY B 1 84 ? -11.234 -11.039 -6.32 1 96.38 84 GLY B CA 1
ATOM 1670 C C . GLY B 1 84 ? -10.031 -10.703 -7.191 1 96.38 84 GLY B C 1
ATOM 1671 O O . GLY B 1 84 ? -10.188 -10.297 -8.344 1 96.38 84 GLY B O 1
ATOM 1672 N N . LEU B 1 85 ? -8.844 -10.883 -6.676 1 97.75 85 LEU B N 1
ATOM 1673 C CA . LEU B 1 85 ? -7.637 -10.523 -7.41 1 97.75 85 LEU B CA 1
ATOM 1674 C C . LEU B 1 85 ? -7.094 -11.711 -8.188 1 97.75 85 LEU B C 1
ATOM 1676 O O . LEU B 1 85 ? -6.426 -11.547 -9.211 1 97.75 85 LEU B O 1
ATOM 1680 N N . VAL B 1 86 ? -7.352 -12.945 -7.703 1 98.25 86 VAL B N 1
ATOM 1681 C CA . VAL B 1 86 ? -6.867 -14.188 -8.297 1 98.25 86 VAL B CA 1
ATOM 1682 C C . VAL B 1 86 ? -8.039 -15.133 -8.547 1 98.25 86 VAL B 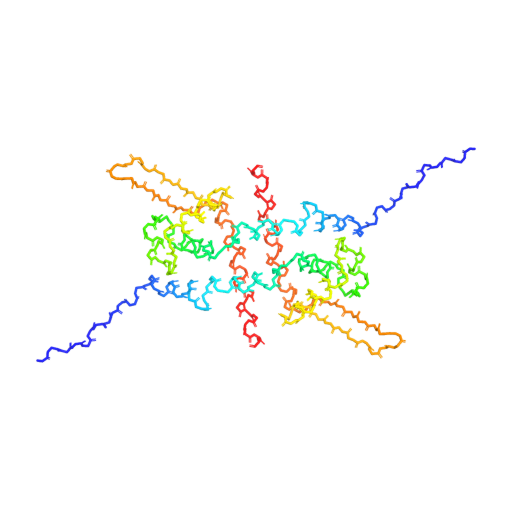C 1
ATOM 1684 O O . VAL B 1 86 ? -8.969 -15.211 -7.734 1 98.25 86 VAL B O 1
ATOM 1687 N N . ARG B 1 87 ? -7.973 -15.781 -9.648 1 98.19 87 ARG B N 1
ATOM 1688 C CA . ARG B 1 87 ? -8.969 -16.781 -9.992 1 98.19 87 ARG B CA 1
ATOM 1689 C C . ARG B 1 87 ? -8.391 -18.188 -9.891 1 98.19 87 ARG B C 1
ATOM 1691 O O . ARG B 1 87 ? -7.305 -18.469 -10.414 1 98.19 87 ARG B O 1
ATOM 1698 N N . ARG B 1 88 ? -9.008 -18.969 -9.133 1 97.5 88 ARG B N 1
ATOM 1699 C CA . ARG B 1 88 ? -8.695 -20.391 -9.047 1 97.5 88 ARG B CA 1
ATOM 1700 C C . ARG B 1 88 ? -9.539 -21.203 -10.023 1 97.5 88 ARG B C 1
ATOM 1702 O O . ARG B 1 88 ? -10.773 -21.156 -9.969 1 97.5 88 ARG B O 1
ATOM 1709 N N . THR B 1 89 ? -8.969 -21.906 -10.977 1 96.38 89 THR B N 1
ATOM 1710 C CA . THR B 1 89 ? -9.688 -22.75 -11.93 1 96.38 89 THR B CA 1
ATOM 1711 C C . THR B 1 89 ? -9.406 -24.219 -11.672 1 96.38 89 THR B C 1
ATOM 1713 O O . THR B 1 89 ? -8.258 -24.656 -11.711 1 96.38 89 THR B O 1
ATOM 1716 N N . ASP B 1 90 ? -10.523 -24.922 -11.445 1 94 90 ASP B N 1
ATOM 1717 C CA . ASP B 1 90 ? -10.469 -26.375 -11.266 1 94 90 ASP B CA 1
ATOM 1718 C C . ASP B 1 90 ? -10.859 -27.109 -12.547 1 94 90 ASP B C 1
ATOM 1720 O O . ASP B 1 90 ? -11.984 -26.938 -13.039 1 94 90 ASP B O 1
ATOM 1724 N N . PHE B 1 91 ? -10 -27.906 -13.125 1 92.38 91 PHE B N 1
ATOM 1725 C CA . PHE B 1 91 ? -10.258 -28.562 -14.406 1 92.38 91 PHE B CA 1
ATOM 1726 C C . PHE B 1 91 ? -10.93 -29.922 -14.203 1 92.38 91 PHE B C 1
ATOM 1728 O O . PHE B 1 91 ? -11.281 -30.594 -15.172 1 92.38 91 PHE B O 1
ATOM 1735 N N . GLY B 1 92 ? -11.211 -30.234 -12.945 1 88.56 92 GLY B N 1
ATOM 1736 C CA . GLY B 1 92 ? -11.977 -31.438 -12.633 1 88.56 92 GLY B CA 1
ATOM 1737 C C . GLY B 1 92 ? -11.312 -32.719 -13.109 1 88.56 92 GLY B C 1
ATOM 1738 O O . GLY B 1 92 ? -11.984 -33.719 -13.383 1 88.56 92 GLY B O 1
ATOM 1739 N N . GLU B 1 93 ? -10.117 -32.656 -13.328 1 87.94 93 GLU B N 1
ATOM 1740 C CA . GLU B 1 93 ? -9.422 -33.844 -13.82 1 87.94 93 GLU B CA 1
ATOM 1741 C C . GLU B 1 93 ? -8.828 -34.656 -12.68 1 87.94 93 GLU B C 1
ATOM 1743 O O . GLU B 1 93 ? -8.859 -34.25 -11.523 1 87.94 93 GLU B O 1
ATOM 1748 N N . LYS B 1 94 ? -8.664 -36 -12.945 1 84.69 94 LYS B N 1
ATOM 1749 C CA . LYS B 1 94 ? -7.914 -36.906 -12.062 1 84.69 94 LYS B CA 1
ATOM 1750 C C . LYS B 1 94 ? -6.527 -37.188 -12.633 1 84.69 94 LYS B C 1
ATOM 1752 O O . LYS B 1 94 ? -6.406 -37.688 -13.758 1 84.69 94 LYS B O 1
ATOM 1757 N N . PRO B 1 95 ? -5.48 -36.719 -11.727 1 85.81 95 PRO B N 1
ATOM 1758 C CA . PRO B 1 95 ? -5.277 -35.969 -10.484 1 85.81 95 PRO B CA 1
ATOM 1759 C C . PRO B 1 95 ? -5.758 -34.531 -10.578 1 85.81 95 PRO B C 1
ATOM 1761 O O . PRO B 1 95 ? -5.793 -33.938 -11.672 1 85.81 95 PRO B O 1
ATOM 1764 N N . PRO B 1 96 ? -6.102 -34.062 -9.445 1 87.94 96 PRO B N 1
ATOM 1765 C CA . PRO B 1 96 ? -6.668 -32.688 -9.469 1 87.94 96 PRO B CA 1
ATOM 1766 C C . PRO B 1 96 ? -5.719 -31.672 -10.086 1 87.94 96 PRO B C 1
ATOM 1768 O O . PRO B 1 96 ? -4.52 -31.688 -9.789 1 87.94 96 PRO B O 1
ATOM 1771 N N . ARG B 1 97 ? -6.199 -30.984 -11.125 1 90.94 97 ARG B N 1
ATOM 1772 C CA . ARG B 1 97 ? -5.449 -29.891 -11.742 1 90.94 97 ARG B CA 1
ATOM 1773 C C . ARG B 1 97 ? -6.102 -28.547 -11.445 1 90.94 97 ARG B C 1
ATOM 1775 O O . ARG B 1 97 ? -7.254 -28.312 -11.82 1 90.94 97 ARG B O 1
ATOM 1782 N N . VAL B 1 98 ? -5.43 -27.75 -10.641 1 95.31 98 VAL B N 1
ATOM 1783 C CA . VAL B 1 98 ? -5.883 -26.406 -10.305 1 95.31 98 VAL B CA 1
ATOM 1784 C C . VAL B 1 98 ? -4.848 -25.375 -10.75 1 95.31 98 VAL B C 1
ATOM 1786 O O . VAL B 1 98 ? -3.643 -25.594 -10.586 1 95.31 98 VAL B O 1
ATOM 1789 N N . GLU B 1 99 ? -5.395 -24.344 -11.367 1 96.81 99 GLU B N 1
ATOM 1790 C CA . GLU B 1 99 ? -4.5 -23.266 -11.789 1 96.81 99 GLU B CA 1
ATOM 1791 C C . GLU B 1 99 ? -4.984 -21.906 -11.289 1 96.81 99 GLU B C 1
ATOM 1793 O O . GLU B 1 99 ? -6.172 -21.734 -11.016 1 96.81 99 GLU B O 1
ATOM 1798 N N . TYR B 1 100 ? -4.062 -21.047 -11.164 1 98.06 100 TYR B N 1
ATOM 1799 C CA . TYR B 1 100 ? -4.336 -19.688 -10.703 1 98.06 100 TYR B CA 1
ATOM 1800 C C . TYR B 1 100 ? -3.908 -18.656 -11.742 1 98.06 100 TYR B C 1
ATOM 1802 O O . TYR B 1 100 ? -2.879 -18.812 -12.398 1 98.06 100 TYR B O 1
ATOM 1810 N N . ARG B 1 101 ? -4.695 -17.609 -11.859 1 97.88 101 ARG B N 1
ATOM 1811 C CA . ARG B 1 101 ? -4.352 -16.469 -12.695 1 97.88 101 ARG B CA 1
ATOM 1812 C C . ARG B 1 101 ? -4.914 -15.18 -12.109 1 97.88 101 ARG B C 1
ATOM 1814 O O . ARG B 1 101 ? -5.828 -15.211 -11.281 1 97.88 101 ARG B O 1
ATOM 1821 N N . LEU B 1 102 ? -4.371 -14.109 -12.578 1 97.81 102 LEU B N 1
ATOM 1822 C CA . LEU B 1 102 ? -4.953 -12.828 -12.195 1 97.81 102 LEU B CA 1
ATOM 1823 C C . LEU B 1 102 ? -6.32 -12.633 -12.852 1 97.81 102 LEU B C 1
ATOM 1825 O O . LEU B 1 102 ? -6.512 -12.984 -14.016 1 97.81 102 LEU B O 1
ATOM 1829 N N . THR B 1 103 ? -7.254 -12.133 -12.023 1 97.5 103 THR B N 1
ATOM 1830 C CA . THR B 1 103 ? -8.5 -11.648 -12.617 1 97.5 103 THR B CA 1
ATOM 1831 C C . THR B 1 103 ? -8.281 -10.305 -13.305 1 97.5 103 THR B C 1
ATOM 1833 O O . THR B 1 103 ? -7.176 -9.758 -13.273 1 97.5 103 THR B O 1
ATOM 1836 N N . ASP B 1 104 ? -9.359 -9.844 -13.969 1 95.94 104 ASP B N 1
ATOM 1837 C CA . ASP B 1 104 ? -9.312 -8.492 -14.516 1 95.94 104 ASP B CA 1
ATOM 1838 C C . ASP B 1 104 ? -9 -7.473 -13.422 1 95.94 104 ASP B C 1
ATOM 1840 O O . ASP B 1 104 ? -8.242 -6.523 -13.641 1 95.94 104 ASP B O 1
ATOM 1844 N N . ARG B 1 105 ? -9.562 -7.711 -12.281 1 96.19 105 ARG B N 1
ATOM 1845 C CA . ARG B 1 105 ? -9.305 -6.844 -11.133 1 96.19 105 ARG B CA 1
ATOM 1846 C C . ARG B 1 105 ? -7.848 -6.941 -10.695 1 96.19 105 ARG B C 1
ATOM 1848 O O . ARG B 1 105 ? -7.223 -5.93 -10.367 1 96.19 105 ARG B O 1
ATOM 1855 N N . GLY B 1 106 ? -7.332 -8.133 -10.656 1 97.19 106 GLY B N 1
ATOM 1856 C CA . GLY B 1 106 ? -5.922 -8.328 -10.359 1 97.19 106 GLY B CA 1
ATOM 1857 C C . GLY B 1 106 ? -5 -7.621 -11.336 1 97.19 106 GLY B C 1
ATOM 1858 O O . GLY B 1 106 ? -4.012 -7.008 -10.93 1 97.19 106 GLY B O 1
ATOM 1859 N N . GLU B 1 107 ? -5.371 -7.73 -12.594 1 96.31 107 GLU B N 1
ATOM 1860 C CA . GLU B 1 107 ? -4.602 -7.055 -13.633 1 96.31 107 GLU B CA 1
ATOM 1861 C C . GLU B 1 107 ? -4.668 -5.539 -13.469 1 96.31 107 GLU B C 1
ATOM 1863 O O . GLU B 1 107 ? -3.674 -4.844 -13.68 1 96.31 107 GLU B O 1
ATOM 1868 N N . ALA B 1 108 ? -5.836 -5.047 -13.086 1 95.94 108 ALA B N 1
ATOM 1869 C CA . ALA B 1 108 ? -6.039 -3.611 -12.922 1 95.94 108 ALA B CA 1
ATOM 1870 C C . ALA B 1 108 ? -5.234 -3.076 -11.742 1 95.94 108 ALA B C 1
ATOM 1872 O O . ALA B 1 108 ? -4.957 -1.878 -11.664 1 95.94 108 ALA B O 1
ATOM 1873 N N . LEU B 1 109 ? -4.844 -3.939 -10.805 1 97.06 109 LEU B N 1
ATOM 1874 C CA . LEU B 1 109 ? -4.051 -3.557 -9.641 1 97.06 109 LEU B CA 1
ATOM 1875 C C . LEU B 1 109 ? -2.586 -3.373 -10.016 1 97.06 109 LEU B C 1
ATOM 1877 O O . LEU B 1 109 ? -1.861 -2.621 -9.359 1 97.06 109 LEU B O 1
ATOM 1881 N N . MET B 1 110 ? -2.137 -4.012 -11.078 1 96.44 110 MET B N 1
ATOM 1882 C CA . MET B 1 110 ? -0.712 -4.082 -11.398 1 96.44 110 MET B CA 1
ATOM 1883 C C . MET B 1 110 ? -0.155 -2.697 -11.711 1 96.44 110 MET B C 1
ATOM 1885 O O . MET B 1 110 ? 0.943 -2.352 -11.273 1 96.44 110 MET B O 1
ATOM 1889 N N . PRO B 1 111 ? -0.898 -1.848 -12.414 1 96.06 111 PRO B N 1
ATOM 1890 C CA . PRO B 1 111 ? -0.378 -0.496 -12.633 1 96.06 111 PRO B CA 1
ATOM 1891 C C . PRO B 1 111 ? -0.126 0.26 -11.328 1 96.06 111 PRO B C 1
ATOM 1893 O O . PRO B 1 111 ? 0.8 1.071 -11.25 1 96.06 111 PRO B O 1
ATOM 1896 N N . VAL B 1 112 ? -0.924 0.032 -10.344 1 96.94 112 VAL B N 1
ATOM 1897 C CA . VAL B 1 112 ? -0.731 0.661 -9.039 1 96.94 112 VAL B CA 1
ATOM 1898 C C . VAL B 1 112 ? 0.57 0.164 -8.414 1 96.94 112 VAL B C 1
ATOM 1900 O O . VAL B 1 112 ? 1.385 0.962 -7.941 1 96.94 112 VAL B O 1
ATOM 1903 N N . LEU B 1 113 ? 0.784 -1.137 -8.438 1 97.31 113 LEU B N 1
ATOM 1904 C CA . LEU B 1 113 ? 1.98 -1.738 -7.855 1 97.31 113 LEU B CA 1
ATOM 1905 C C . LEU B 1 113 ? 3.23 -1.294 -8.609 1 97.31 113 LEU B C 1
ATOM 1907 O O . LEU B 1 113 ? 4.273 -1.044 -7.996 1 97.31 113 LEU B O 1
ATOM 1911 N N . LEU B 1 114 ? 3.074 -1.204 -9.906 1 95.38 114 LEU B N 1
ATOM 1912 C CA . LEU B 1 114 ? 4.207 -0.788 -10.727 1 95.38 114 LEU B CA 1
ATOM 1913 C C . LEU B 1 114 ? 4.539 0.68 -10.484 1 95.38 114 LEU B C 1
ATOM 1915 O O . LEU B 1 114 ? 5.711 1.067 -10.516 1 95.38 114 LEU B O 1
ATOM 1919 N N . ALA B 1 115 ? 3.537 1.494 -10.25 1 95.88 115 ALA B N 1
ATOM 1920 C CA . ALA B 1 115 ? 3.77 2.889 -9.891 1 95.88 115 ALA B CA 1
ATOM 1921 C C . ALA B 1 115 ? 4.492 2.99 -8.547 1 95.88 115 ALA B C 1
ATOM 1923 O O . ALA B 1 115 ? 5.395 3.814 -8.383 1 95.88 115 ALA B O 1
ATOM 1924 N N . ALA B 1 116 ? 4.051 2.152 -7.625 1 96.56 116 ALA B N 1
ATOM 1925 C CA . ALA B 1 116 ? 4.719 2.115 -6.328 1 96.56 116 ALA B CA 1
ATOM 1926 C C . ALA B 1 116 ? 6.18 1.697 -6.473 1 96.56 116 ALA B C 1
ATOM 1928 O O . ALA B 1 116 ? 7.059 2.264 -5.824 1 96.56 116 ALA B O 1
ATOM 1929 N N . ARG B 1 117 ? 6.414 0.733 -7.297 1 94.75 117 ARG B N 1
ATOM 1930 C CA . ARG B 1 117 ? 7.773 0.291 -7.578 1 94.75 117 ARG B CA 1
ATOM 1931 C C . ARG B 1 117 ? 8.625 1.438 -8.117 1 94.75 117 ARG B C 1
ATOM 1933 O O . ARG B 1 117 ? 9.734 1.67 -7.641 1 94.75 117 ARG B O 1
ATOM 1940 N N . GLN B 1 118 ? 8.102 2.139 -9.055 1 94.06 118 GLN B N 1
ATOM 1941 C CA . GLN B 1 118 ? 8.82 3.246 -9.688 1 94.06 118 GLN B CA 1
ATOM 1942 C C . GLN B 1 118 ? 9.117 4.352 -8.672 1 94.06 118 GLN B C 1
ATOM 1944 O O . GLN B 1 118 ? 10.219 4.906 -8.656 1 94.06 118 GLN B O 1
ATOM 1949 N N . PHE B 1 119 ? 8.195 4.652 -7.879 1 95.75 119 PHE B N 1
ATOM 1950 C CA . PHE B 1 119 ? 8.383 5.641 -6.824 1 95.75 119 PHE B CA 1
ATOM 1951 C C . PHE B 1 119 ? 9.539 5.242 -5.91 1 95.75 119 PHE B C 1
ATOM 1953 O O . PHE B 1 119 ? 10.406 6.062 -5.617 1 95.75 119 PHE B O 1
ATOM 1960 N N . SER B 1 120 ? 9.469 4.039 -5.484 1 93.31 120 SER B N 1
ATOM 1961 C CA . SER B 1 120 ? 10.477 3.549 -4.551 1 93.31 120 SER B CA 1
ATOM 1962 C C . SER B 1 120 ? 11.867 3.549 -5.188 1 93.31 120 SER B C 1
ATOM 1964 O O . SER B 1 120 ? 12.852 3.877 -4.527 1 93.31 120 SER B O 1
ATOM 1966 N N . GLU B 1 121 ? 11.961 3.193 -6.426 1 90 121 GLU B N 1
ATOM 1967 C CA . GLU B 1 121 ? 13.234 3.139 -7.148 1 90 121 GLU B CA 1
ATOM 1968 C C . GLU B 1 121 ? 13.844 4.527 -7.289 1 90 121 GLU B C 1
ATOM 1970 O O . GLU B 1 121 ? 15.062 4.684 -7.211 1 90 121 GLU B O 1
ATOM 1975 N N . GLU B 1 122 ? 13.031 5.477 -7.562 1 85.31 122 GLU B N 1
ATOM 1976 C CA . GLU B 1 122 ? 13.516 6.84 -7.746 1 85.31 122 GLU B CA 1
ATOM 1977 C C . GLU B 1 122 ? 14.031 7.422 -6.434 1 85.31 122 GLU B C 1
ATOM 1979 O O . GLU B 1 122 ? 14.906 8.297 -6.438 1 85.31 122 GLU B O 1
ATOM 1984 N N . HIS B 1 123 ? 13.562 7.043 -5.352 1 68.75 123 HIS B N 1
ATOM 1985 C CA . HIS B 1 123 ? 13.953 7.57 -4.047 1 68.75 123 HIS B CA 1
ATOM 1986 C C . HIS B 1 123 ? 15.195 6.855 -3.514 1 68.75 123 HIS B C 1
ATOM 1988 O O . HIS B 1 123 ? 16 7.449 -2.791 1 68.75 123 HIS B O 1
ATOM 1994 N N . ASP B 1 124 ? 15.203 5.527 -3.592 1 62.22 124 ASP B N 1
ATOM 1995 C CA . ASP B 1 124 ? 16.406 4.816 -3.189 1 62.22 124 ASP B CA 1
ATOM 1996 C C . ASP B 1 124 ? 17.641 5.402 -3.877 1 62.22 124 ASP B C 1
ATOM 1998 O O . ASP B 1 124 ? 18.75 5.344 -3.336 1 62.22 124 ASP B O 1
ATOM 2002 N N . ARG B 1 125 ? 17.391 6.043 -4.957 1 48.69 125 ARG B N 1
ATOM 2003 C CA . ARG B 1 125 ? 18.531 6.695 -5.578 1 48.69 125 ARG B CA 1
ATOM 2004 C C . ARG B 1 125 ? 18.875 8 -4.867 1 48.69 125 ARG B C 1
ATOM 2006 O O . ARG B 1 125 ? 20.031 8.422 -4.859 1 48.69 125 ARG B O 1
ATOM 2013 N N . ALA B 1 126 ? 17.953 8.57 -4.402 1 44.94 126 ALA B N 1
ATOM 2014 C CA . ALA B 1 126 ? 18.25 9.875 -3.814 1 44.94 126 ALA B CA 1
ATOM 2015 C C . ALA B 1 126 ? 18.734 9.727 -2.379 1 44.94 126 ALA B C 1
ATOM 2017 O O . ALA B 1 126 ? 19.234 10.695 -1.781 1 44.94 126 ALA B O 1
ATOM 2018 N N . VAL B 1 127 ? 18.531 8.547 -1.735 1 41.72 127 VAL B N 1
ATOM 2019 C CA . VAL B 1 127 ? 19.125 8.422 -0.405 1 41.72 127 VAL B CA 1
ATOM 2020 C C . VAL B 1 127 ? 20.516 7.805 -0.51 1 41.72 127 VAL B C 1
ATOM 2022 O O . VAL B 1 127 ? 20.703 6.809 -1.209 1 41.72 127 VAL B O 1
#

Radius of gyration: 23.4 Å; Cα contacts (8 Å, |Δi|>4): 296; chains: 2; bounding box: 83×74×45 Å

Solvent-accessible surface area (backbone atoms only — not comparable to full-atom values): 14142 Å² total; per-residue (Å²): 131,84,82,79,74,73,74,70,72,74,78,48,71,64,50,60,48,36,43,49,34,70,29,87,84,6,48,42,40,25,29,49,52,42,50,56,71,51,58,55,90,57,38,47,56,49,52,52,48,27,66,74,65,36,68,40,36,68,69,57,51,51,69,72,37,81,91,57,48,72,66,58,50,52,51,43,50,49,53,30,33,75,71,49,28,32,41,79,47,76,70,81,43,93,71,82,45,54,34,34,28,60,28,74,59,30,55,62,45,44,62,37,50,51,43,29,22,52,52,32,55,61,45,60,64,72,100,134,86,80,78,75,74,71,69,72,75,75,48,71,64,50,59,47,36,43,49,34,70,28,88,83,6,47,41,40,26,28,49,52,43,50,56,71,51,57,56,90,57,38,48,58,50,52,52,48,27,66,73,66,36,70,40,35,67,68,56,51,50,68,72,36,81,91,57,47,71,67,57,49,52,52,44,53,48,54,30,33,75,71,49,29,33,42,78,46,74,71,82,41,94,71,82,43,54,35,35,28,61,27,75,59,30,54,62,45,44,62,34,50,51,43,29,22,51,51,33,56,61,45,60,66,73,100

Secondary structure (DSSP, 8-state):
----TT------HHHHHHHHHHSTTSHHHHHHHHHHHT-STTHHHHHHHHHHH-SEEHHHHHHHSTT--HHHHHHHHHHHHHTTSEEEEE--PSSP-EEEEE-HHHHHHHHHHHHHHHHHHHHHHH-/----TT------HHHHHHHHHHSTTSHHHHHHHHHHHT-STTHHHHHHHHHHH-SEEHHHHHHHSTT--HHHHHHHHHHHHHTTSEEEEE--PSSP-EEEEE-HHHHHHHHHHHHHHHHHHHHHHH-